Protein AF-A0A497KS54-F1 (afdb_monomer_lite)

Structure (mmCIF, N/CA/C/O backbone):
data_AF-A0A497KS54-F1
#
_entry.id   AF-A0A497KS54-F1
#
loop_
_atom_site.group_PDB
_atom_site.id
_atom_site.type_symbol
_atom_site.label_atom_id
_atom_site.label_alt_id
_atom_site.label_comp_id
_atom_site.label_asym_id
_atom_site.label_entity_id
_atom_site.label_seq_id
_atom_site.pdbx_PDB_ins_code
_atom_site.Cartn_x
_atom_site.Cartn_y
_atom_site.Cartn_z
_atom_site.occupancy
_atom_site.B_iso_or_equiv
_atom_site.auth_seq_id
_atom_site.auth_comp_id
_atom_site.auth_asym_id
_atom_site.auth_atom_id
_atom_site.pdbx_PDB_model_num
ATOM 1 N N . MET A 1 1 ? 19.128 -12.034 -32.578 1.00 63.28 1 MET A N 1
ATOM 2 C CA . MET A 1 1 ? 19.119 -10.611 -32.995 1.00 63.28 1 MET A CA 1
ATOM 3 C C . MET A 1 1 ? 19.901 -9.796 -31.981 1.00 63.28 1 MET A C 1
ATOM 5 O O . MET A 1 1 ? 20.110 -10.298 -30.887 1.00 63.28 1 MET A O 1
ATOM 9 N N . ALA A 1 2 ? 20.375 -8.599 -32.335 1.00 81.88 2 ALA A N 1
ATOM 10 C CA . ALA A 1 2 ? 21.018 -7.722 -31.357 1.00 81.88 2 ALA A CA 1
ATOM 11 C C . ALA A 1 2 ? 19.981 -7.221 -30.339 1.00 81.88 2 ALA A C 1
ATOM 13 O O . ALA A 1 2 ? 18.851 -6.912 -30.723 1.00 81.88 2 ALA A O 1
ATOM 14 N N . VAL A 1 3 ? 20.364 -7.152 -29.064 1.00 89.38 3 VAL A N 1
ATOM 15 C CA . VAL A 1 3 ? 19.565 -6.491 -28.026 1.00 89.38 3 VAL A CA 1
ATOM 16 C C . VAL A 1 3 ? 19.457 -5.014 -28.398 1.00 89.38 3 VAL A C 1
ATOM 18 O O . VAL A 1 3 ? 20.467 -4.374 -28.674 1.00 89.38 3 VAL A O 1
ATOM 21 N N . ILE A 1 4 ? 18.233 -4.487 -28.473 1.00 92.00 4 ILE A N 1
ATOM 22 C CA . ILE A 1 4 ? 17.990 -3.083 -28.851 1.00 92.00 4 ILE A CA 1
ATOM 23 C C . ILE A 1 4 ? 17.816 -2.175 -27.631 1.00 92.00 4 ILE A C 1
ATOM 25 O O . ILE A 1 4 ? 18.125 -0.984 -27.707 1.00 92.00 4 ILE A O 1
ATOM 29 N N . TYR A 1 5 ? 17.358 -2.747 -26.515 1.00 96.12 5 TYR A N 1
ATOM 30 C CA . TYR A 1 5 ? 17.154 -2.060 -25.250 1.00 96.12 5 TYR A CA 1
ATOM 31 C C . TYR A 1 5 ? 17.296 -3.028 -24.081 1.00 96.12 5 TYR A C 1
ATOM 33 O O . TYR A 1 5 ? 16.682 -4.094 -24.096 1.00 96.12 5 TYR A O 1
ATOM 41 N N . GLU A 1 6 ? 18.058 -2.641 -23.066 1.00 96.12 6 GLU A N 1
ATOM 42 C CA . GLU A 1 6 ? 18.226 -3.403 -21.831 1.00 96.12 6 GLU A CA 1
ATOM 43 C C . GLU A 1 6 ? 18.511 -2.433 -20.689 1.00 96.12 6 GLU A C 1
ATOM 45 O O . GLU A 1 6 ? 19.421 -1.604 -20.778 1.00 96.12 6 GLU A O 1
ATOM 50 N N . VAL A 1 7 ? 17.710 -2.516 -19.629 1.00 96.94 7 VAL A N 1
ATOM 51 C CA . VAL A 1 7 ? 17.829 -1.654 -18.455 1.00 96.94 7 VAL A CA 1
ATOM 52 C C . VAL A 1 7 ? 17.437 -2.424 -17.203 1.00 96.94 7 VAL A C 1
ATOM 54 O O . VAL A 1 7 ? 16.427 -3.128 -17.192 1.00 96.94 7 VAL A O 1
ATOM 57 N N . HIS A 1 8 ? 18.196 -2.243 -16.127 1.00 96.75 8 HIS A N 1
ATOM 58 C CA . HIS A 1 8 ? 17.797 -2.662 -14.789 1.00 96.75 8 HIS A CA 1
ATOM 59 C C . HIS A 1 8 ? 17.253 -1.450 -14.044 1.00 96.75 8 HIS A C 1
ATOM 61 O O . HIS A 1 8 ? 17.943 -0.442 -13.911 1.00 96.75 8 HIS A O 1
ATOM 67 N N . LEU A 1 9 ? 16.009 -1.542 -13.576 1.00 96.94 9 LEU A N 1
ATOM 68 C CA . LEU A 1 9 ? 15.376 -0.473 -12.809 1.00 96.94 9 LEU A CA 1
ATOM 69 C C . LEU A 1 9 ? 15.529 -0.759 -11.319 1.00 96.94 9 LEU A C 1
ATOM 71 O O . LEU A 1 9 ? 14.996 -1.748 -10.809 1.00 96.94 9 LEU A O 1
ATOM 75 N N . GLY A 1 10 ? 16.261 0.110 -10.632 1.00 94.75 10 GLY A N 1
ATOM 76 C CA . GLY A 1 10 ? 16.643 -0.092 -9.245 1.00 94.75 10 GLY A CA 1
ATOM 77 C C . GLY A 1 10 ? 15.488 0.145 -8.279 1.00 94.75 10 GLY A C 1
ATOM 78 O O . GLY A 1 10 ? 14.731 1.113 -8.396 1.00 94.75 10 GLY A O 1
ATOM 79 N N . LEU A 1 11 ? 15.366 -0.727 -7.277 1.00 95.25 11 LEU A N 1
ATOM 80 C CA . LEU A 1 11 ? 14.562 -0.429 -6.096 1.00 95.25 11 LEU A CA 1
ATOM 81 C C . LEU A 1 11 ? 15.273 0.650 -5.278 1.00 95.25 11 LEU A C 1
ATOM 83 O O . LEU A 1 11 ? 16.433 0.468 -4.919 1.00 95.25 11 LEU A O 1
ATOM 87 N N . LEU A 1 12 ? 14.566 1.733 -4.949 1.00 93.88 12 LEU A N 1
ATOM 88 C CA . LEU A 1 12 ? 15.142 2.795 -4.130 1.00 93.88 12 LEU A CA 1
ATOM 89 C C . LEU A 1 12 ? 15.411 2.270 -2.717 1.00 93.88 12 LEU A C 1
ATOM 91 O O . LEU A 1 12 ? 14.542 1.654 -2.092 1.00 93.88 12 LEU A O 1
ATOM 95 N N . ALA A 1 13 ? 16.595 2.551 -2.191 1.00 90.38 13 ALA A N 1
ATOM 96 C CA . ALA A 1 13 ? 16.913 2.357 -0.790 1.00 90.38 13 ALA A CA 1
ATOM 97 C C . ALA A 1 13 ? 16.225 3.425 0.070 1.00 90.38 13 ALA A C 1
ATOM 99 O O . ALA A 1 13 ? 15.917 4.530 -0.377 1.00 90.38 13 ALA A O 1
ATOM 100 N N . GLN A 1 14 ? 16.025 3.127 1.356 1.00 87.88 14 GLN A N 1
ATOM 101 C CA . GLN A 1 14 ? 15.412 4.089 2.275 1.00 87.88 14 GLN A CA 1
ATOM 102 C C . GLN A 1 14 ? 16.212 5.400 2.372 1.00 87.88 14 GLN A C 1
ATOM 104 O O . GLN A 1 14 ? 15.616 6.462 2.521 1.00 87.88 14 GLN A O 1
ATOM 109 N N . SER A 1 15 ? 17.541 5.330 2.263 1.00 87.50 15 SER A N 1
ATOM 110 C CA . SER A 1 15 ? 18.439 6.492 2.275 1.00 87.50 15 SER A CA 1
ATOM 111 C C . SER A 1 15 ? 18.316 7.388 1.043 1.00 87.50 15 SER A C 1
ATOM 113 O O . SER A 1 15 ? 18.810 8.509 1.063 1.00 87.50 15 SER A O 1
ATOM 115 N N . GLU A 1 16 ? 17.700 6.896 -0.030 1.00 86.56 16 GLU A N 1
ATOM 116 C CA . GLU A 1 16 ? 17.507 7.638 -1.280 1.00 86.56 16 GLU A CA 1
ATOM 117 C C . GLU A 1 16 ? 16.156 8.352 -1.321 1.00 86.56 16 GLU A C 1
ATOM 119 O O . GLU A 1 16 ? 15.904 9.169 -2.208 1.00 86.56 16 GLU A O 1
ATOM 124 N N . LEU A 1 17 ? 15.276 8.059 -0.361 1.00 85.25 17 LEU A N 1
ATOM 125 C CA . LEU A 1 17 ? 14.013 8.765 -0.233 1.00 85.25 17 LEU A CA 1
ATOM 126 C C . LEU A 1 17 ? 14.254 10.190 0.289 1.00 85.25 17 LEU A C 1
ATOM 128 O O . LEU A 1 17 ? 15.089 10.386 1.175 1.00 85.25 17 LEU A O 1
ATOM 132 N N . PRO A 1 18 ? 13.506 11.195 -0.204 1.00 82.06 18 PRO A N 1
ATOM 133 C CA . PRO A 1 18 ? 13.664 12.571 0.247 1.00 82.06 18 PRO A CA 1
ATOM 134 C C . PRO A 1 18 ? 13.485 12.717 1.762 1.00 82.06 18 PRO A C 1
ATOM 136 O O . PRO A 1 18 ? 12.519 12.214 2.337 1.00 82.06 18 PRO A O 1
ATOM 139 N N . ASN A 1 19 ? 14.358 13.498 2.403 1.00 76.19 19 ASN A N 1
ATOM 140 C CA . ASN A 1 19 ? 14.295 13.765 3.849 1.00 76.19 19 ASN A CA 1
ATOM 141 C C . ASN A 1 19 ? 13.011 14.497 4.279 1.00 76.19 19 ASN A C 1
ATOM 143 O O . ASN A 1 19 ? 12.604 14.411 5.434 1.00 76.19 19 ASN A O 1
ATOM 147 N N . THR A 1 20 ? 12.330 15.162 3.342 1.00 78.19 20 THR A N 1
ATOM 148 C CA . THR A 1 20 ? 11.003 15.770 3.543 1.00 78.19 20 THR A CA 1
ATOM 149 C C . THR A 1 20 ? 9.899 14.732 3.757 1.00 78.19 20 THR A C 1
ATOM 151 O O . THR A 1 20 ? 8.747 15.094 3.941 1.00 78.19 20 THR A O 1
ATOM 154 N N . PHE A 1 21 ? 10.197 13.431 3.702 1.00 72.50 21 PHE A N 1
ATOM 155 C CA . PHE A 1 21 ? 9.219 12.383 3.984 1.00 72.50 21 PHE A CA 1
ATOM 156 C C . PHE A 1 21 ? 8.536 12.576 5.347 1.00 72.50 21 PHE A C 1
ATOM 158 O O . PHE A 1 21 ? 7.349 12.289 5.508 1.00 72.50 21 PHE A O 1
ATOM 165 N N . ASP A 1 22 ? 9.278 13.073 6.333 1.00 82.31 22 ASP A N 1
ATOM 166 C CA . ASP A 1 22 ? 8.736 13.297 7.668 1.00 82.31 22 ASP A CA 1
ATOM 167 C C . ASP A 1 22 ? 7.605 14.343 7.662 1.00 82.31 22 ASP A C 1
ATOM 169 O O . ASP A 1 22 ? 6.680 14.227 8.465 1.00 82.31 22 ASP A O 1
ATOM 173 N N . GLU A 1 23 ? 7.582 15.254 6.679 1.00 87.06 23 GLU A N 1
ATOM 174 C CA . GLU A 1 23 ? 6.466 16.180 6.446 1.00 87.06 23 GLU A CA 1
ATOM 175 C C . GLU A 1 23 ? 5.181 15.418 6.106 1.00 87.06 23 GLU A C 1
ATOM 177 O O . GLU A 1 23 ? 4.135 15.718 6.662 1.00 87.06 23 GLU A O 1
ATOM 182 N N . VAL A 1 24 ? 5.244 14.358 5.291 1.00 86.81 24 VAL A N 1
ATOM 183 C CA . VAL A 1 24 ? 4.064 13.541 4.935 1.00 86.81 24 VAL A CA 1
ATOM 184 C C . VAL A 1 24 ? 3.486 12.836 6.162 1.00 86.81 24 VAL A C 1
ATOM 186 O O . VAL A 1 24 ? 2.267 12.705 6.313 1.00 86.81 24 VAL A O 1
ATOM 189 N N . ARG A 1 25 ? 4.356 12.359 7.057 1.00 89.00 25 ARG A N 1
ATOM 190 C CA . ARG A 1 25 ? 3.942 11.754 8.328 1.00 89.00 25 ARG A CA 1
ATOM 191 C C . ARG A 1 25 ? 3.267 12.785 9.230 1.00 89.00 25 ARG A C 1
ATOM 193 O O . ARG A 1 25 ? 2.236 12.482 9.834 1.00 89.00 25 ARG A O 1
ATOM 200 N N . ASP A 1 26 ? 3.861 13.964 9.346 1.00 92.94 26 ASP A N 1
ATOM 201 C CA . ASP A 1 26 ? 3.374 15.007 10.241 1.00 92.94 26 ASP A CA 1
ATOM 202 C C . ASP A 1 26 ? 2.094 15.664 9.682 1.00 92.94 26 ASP A C 1
ATOM 204 O O . ASP A 1 26 ? 1.151 15.899 10.438 1.00 92.94 26 ASP A O 1
ATOM 208 N N . ASP A 1 27 ? 1.967 15.798 8.360 1.00 92.31 27 ASP A N 1
ATOM 209 C CA . ASP A 1 27 ? 0.737 16.189 7.662 1.00 92.31 27 ASP A CA 1
ATOM 210 C C . ASP A 1 27 ? -0.382 15.171 7.864 1.00 92.31 27 ASP A C 1
ATOM 212 O O . ASP A 1 27 ? -1.539 15.545 8.082 1.00 92.31 27 ASP A O 1
ATOM 216 N N . TRP A 1 28 ? -0.066 13.874 7.816 1.00 94.50 28 TRP A N 1
ATOM 217 C CA . TRP A 1 28 ? -1.030 12.818 8.121 1.00 94.50 28 TRP A CA 1
ATOM 218 C C . TRP A 1 28 ? -1.543 12.938 9.562 1.00 94.50 28 TRP A C 1
ATOM 220 O O . TRP A 1 28 ? -2.758 12.902 9.791 1.00 94.50 28 TRP A O 1
ATOM 230 N N . GLU A 1 29 ? -0.638 13.142 10.524 1.00 96.06 29 GLU A N 1
ATOM 231 C CA . GLU A 1 29 ? -0.984 13.354 11.932 1.00 96.06 29 GLU A CA 1
ATOM 232 C C . GLU A 1 29 ? -1.875 14.595 12.093 1.00 96.06 29 GLU A C 1
ATOM 234 O O . GLU A 1 29 ? -2.974 14.501 12.652 1.00 96.06 29 GLU A O 1
ATOM 239 N N . ALA A 1 30 ? -1.436 15.738 11.562 1.00 96.75 30 ALA A N 1
ATOM 240 C CA . ALA A 1 30 ? -2.152 17.007 11.635 1.00 96.75 30 ALA A CA 1
ATOM 241 C C . ALA A 1 30 ? -3.534 16.912 10.978 1.00 96.75 30 ALA A C 1
ATOM 243 O O . ALA A 1 30 ? -4.534 17.366 11.538 1.00 96.75 30 ALA A O 1
ATOM 244 N N . THR A 1 31 ? -3.623 16.247 9.827 1.00 96.56 31 THR A N 1
ATOM 245 C CA . THR A 1 31 ? -4.877 16.045 9.099 1.00 96.56 31 THR A CA 1
ATOM 246 C C . THR A 1 31 ? -5.862 15.195 9.893 1.00 96.56 31 THR A C 1
ATOM 248 O O . THR A 1 31 ? -7.049 15.531 9.959 1.00 96.56 31 THR A O 1
ATOM 251 N N . LEU A 1 32 ? -5.416 14.091 10.502 1.00 96.12 32 LEU A N 1
ATOM 252 C CA . LEU A 1 32 ? -6.299 13.236 11.298 1.00 96.12 32 LEU A CA 1
ATOM 253 C C . LEU A 1 32 ? -6.770 13.935 12.573 1.00 96.12 32 LEU A C 1
ATOM 255 O O . LEU A 1 32 ? -7.970 13.904 12.863 1.00 96.12 32 LEU A O 1
ATOM 259 N N . LYS A 1 33 ? -5.869 14.622 13.284 1.00 96.88 33 LYS A N 1
ATOM 260 C CA . LYS A 1 33 ? -6.218 15.437 14.457 1.00 96.88 33 LYS A CA 1
ATOM 261 C C . LYS A 1 33 ? -7.185 16.564 14.087 1.00 96.88 33 LYS A C 1
ATOM 263 O O . LYS A 1 33 ? -8.240 16.691 14.703 1.00 96.88 33 LYS A O 1
ATOM 268 N N . GLY A 1 34 ? -6.929 17.283 12.994 1.00 96.38 34 GLY A N 1
ATOM 269 C CA . GLY A 1 34 ? -7.821 18.326 12.475 1.00 96.38 34 GLY A CA 1
ATOM 270 C C . GLY A 1 34 ? -9.211 17.813 12.071 1.00 96.38 34 GLY A C 1
ATOM 271 O O . GLY A 1 34 ? -10.189 18.560 12.086 1.00 96.38 34 GLY A O 1
ATOM 272 N N . LYS A 1 35 ? -9.349 16.515 11.763 1.00 96.62 35 LYS A N 1
ATOM 273 C CA . LYS A 1 35 ? -10.643 15.871 11.478 1.00 96.62 35 LYS A CA 1
ATOM 274 C C . LYS A 1 35 ? -11.331 15.276 12.713 1.00 96.62 35 LYS A C 1
ATOM 276 O O . LYS A 1 35 ? -12.451 14.777 12.560 1.00 96.62 35 LYS A O 1
ATOM 281 N N . ARG A 1 36 ? -10.756 15.379 13.922 1.00 96.62 36 ARG A N 1
ATOM 282 C CA . ARG A 1 36 ? -11.326 14.871 15.190 1.00 96.62 36 ARG A CA 1
ATOM 283 C C . ARG A 1 36 ? -12.800 15.232 15.343 1.00 96.62 36 ARG A C 1
ATOM 285 O O . ARG A 1 36 ? -13.634 14.340 15.500 1.00 96.62 36 ARG A O 1
ATOM 292 N N . GLN A 1 37 ? -13.135 16.519 15.205 1.00 96.44 37 GLN A N 1
ATOM 293 C CA . GLN A 1 37 ? -14.504 17.009 15.384 1.00 96.44 37 GLN A CA 1
ATOM 294 C C . GLN A 1 37 ? -15.485 16.396 14.374 1.00 96.44 37 GLN A C 1
ATOM 296 O O . GLN A 1 37 ? -16.612 16.036 14.722 1.00 96.44 37 GLN A O 1
ATOM 301 N N . LYS A 1 38 ? -15.057 16.223 13.118 1.00 96.56 38 LYS A N 1
ATOM 302 C CA . LYS A 1 38 ? -15.874 15.577 12.083 1.00 96.56 38 LYS A CA 1
ATOM 303 C C . LYS A 1 38 ? -16.125 14.106 12.419 1.00 96.56 38 LYS A C 1
ATOM 305 O O . LYS A 1 38 ? -17.251 13.635 12.263 1.00 96.56 38 LYS A O 1
ATOM 310 N N . ILE A 1 39 ? -15.100 13.393 12.888 1.00 96.25 39 ILE A N 1
ATOM 311 C CA . ILE A 1 39 ? -15.201 11.973 13.246 1.00 96.25 39 ILE A CA 1
ATOM 312 C C . ILE A 1 39 ? -16.180 11.789 14.409 1.00 96.25 39 ILE A C 1
ATOM 314 O O . ILE A 1 39 ? -17.135 11.025 14.269 1.00 96.25 39 ILE A O 1
ATOM 318 N N . ILE A 1 40 ? -16.022 12.537 15.507 1.00 96.75 40 ILE A N 1
ATOM 319 C CA . ILE A 1 40 ? -16.949 12.436 16.645 1.00 96.75 40 ILE A CA 1
ATOM 320 C C . ILE A 1 40 ? -18.369 12.868 16.269 1.00 96.75 40 ILE A C 1
ATOM 322 O O . ILE A 1 40 ? -19.325 12.218 16.677 1.00 96.75 40 ILE A O 1
ATOM 326 N N . THR A 1 41 ? -18.535 13.891 15.423 1.00 97.50 41 THR A N 1
ATOM 327 C CA . THR A 1 41 ? -19.862 14.307 14.931 1.00 97.50 41 THR A CA 1
ATOM 328 C C . THR A 1 41 ? -20.541 13.184 14.148 1.00 97.50 41 THR A C 1
ATOM 330 O O . THR A 1 41 ? -21.726 12.913 14.337 1.00 97.50 41 THR A O 1
ATOM 333 N N . ASN A 1 42 ? -19.796 12.488 13.289 1.00 97.12 42 ASN A N 1
ATOM 334 C CA . ASN A 1 42 ? -20.317 11.338 12.556 1.00 97.12 42 ASN A CA 1
ATOM 335 C C . ASN A 1 42 ? -20.655 10.170 13.495 1.00 97.12 42 ASN A C 1
ATOM 337 O O . ASN A 1 42 ? -21.721 9.576 13.351 1.00 97.12 42 ASN A O 1
ATOM 341 N N . LEU A 1 43 ? -19.802 9.873 14.481 1.00 95.44 43 LEU A N 1
ATOM 342 C CA . LEU A 1 43 ? -20.062 8.829 15.477 1.00 95.44 43 LEU A CA 1
ATOM 343 C C . LEU A 1 43 ? -21.305 9.138 16.320 1.00 95.44 43 LEU A C 1
ATOM 345 O O . LEU A 1 43 ? -22.151 8.264 16.496 1.00 95.44 43 LEU A O 1
ATOM 349 N N . LYS A 1 44 ? -21.459 10.387 16.777 1.00 96.69 44 LYS A N 1
ATOM 350 C CA . LYS A 1 44 ? -22.644 10.865 17.506 1.00 96.69 44 LYS A CA 1
ATOM 351 C C . LYS A 1 44 ? -23.910 10.807 16.660 1.00 96.69 44 LYS A C 1
ATOM 353 O O . LYS A 1 44 ? -24.969 10.510 17.186 1.00 96.69 44 LYS A O 1
ATOM 358 N N . ARG A 1 45 ? -23.819 11.014 15.344 1.00 96.88 45 ARG A N 1
ATOM 359 C CA . ARG A 1 45 ? -24.968 10.836 14.441 1.00 96.88 45 ARG A CA 1
ATOM 360 C C . ARG A 1 45 ? -25.426 9.379 14.369 1.00 96.88 45 ARG A C 1
ATOM 362 O O . ARG A 1 45 ? -26.614 9.109 14.234 1.00 96.88 45 ARG A O 1
ATOM 369 N N . VAL A 1 46 ? -24.488 8.433 14.431 1.00 95.75 46 VAL A N 1
ATOM 370 C CA . VAL A 1 46 ? -24.811 7.003 14.385 1.00 95.75 46 VAL A CA 1
ATOM 371 C C . VAL A 1 46 ? -25.313 6.518 15.741 1.00 95.75 46 VAL A C 1
ATOM 373 O O . VAL A 1 46 ? -26.348 5.860 15.780 1.00 95.75 46 VAL A O 1
ATOM 376 N N . VAL A 1 47 ? -24.625 6.843 16.833 1.00 96.69 47 VAL A N 1
ATOM 377 C CA . VAL A 1 47 ? -24.970 6.400 18.192 1.00 96.69 47 VAL A CA 1
ATOM 378 C C . VAL A 1 47 ? -25.176 7.627 19.088 1.00 96.69 47 VAL A C 1
ATOM 380 O O . VAL A 1 47 ? -24.299 7.941 19.891 1.00 96.69 47 VAL A O 1
ATOM 383 N N . PRO A 1 48 ? -26.272 8.388 18.931 1.00 96.44 48 PRO A N 1
ATOM 384 C CA . PRO A 1 48 ? -26.482 9.615 19.704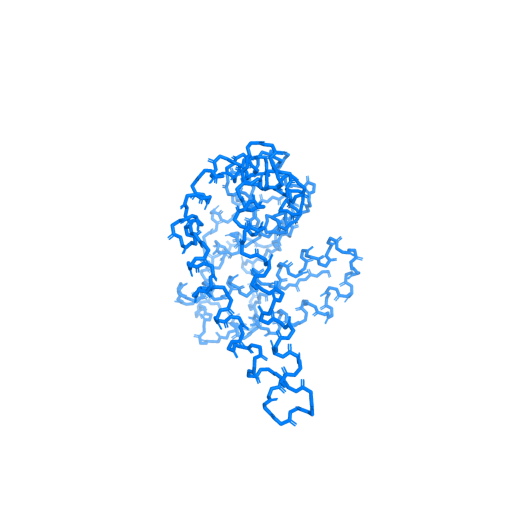 1.00 96.44 48 PRO A CA 1
ATOM 385 C C . PRO A 1 48 ? -26.656 9.362 21.203 1.00 96.44 48 PRO A C 1
ATOM 387 O O . PRO A 1 48 ? -26.169 10.149 22.011 1.00 96.44 48 PRO A O 1
ATOM 390 N N . ASP A 1 49 ? -27.298 8.253 21.565 1.00 96.56 49 ASP A N 1
ATOM 391 C CA . ASP A 1 49 ? -27.755 7.956 22.919 1.00 96.56 49 ASP A CA 1
ATOM 392 C C . ASP A 1 49 ? -27.692 6.446 23.235 1.00 96.56 49 ASP A C 1
ATOM 394 O O . ASP A 1 49 ? -27.228 5.623 22.436 1.00 96.56 49 ASP A O 1
ATOM 398 N N . GLU A 1 50 ? -28.144 6.080 24.436 1.00 96.88 50 GLU A N 1
ATOM 399 C CA . GLU A 1 50 ? -28.143 4.698 24.928 1.00 96.88 50 GLU A CA 1
ATOM 400 C C . GLU A 1 50 ? -29.136 3.787 24.191 1.00 96.88 50 GLU A C 1
ATOM 402 O O . GLU A 1 50 ? -28.909 2.576 24.078 1.00 96.88 50 GLU A O 1
ATOM 407 N N . SER A 1 51 ? -30.218 4.356 23.651 1.00 96.81 51 SER A N 1
ATOM 408 C CA . SER A 1 51 ? -31.187 3.618 22.838 1.00 96.81 51 SER A CA 1
ATOM 409 C C . SER A 1 51 ? -30.549 3.207 21.512 1.00 96.81 51 SER A C 1
ATOM 411 O O . SER A 1 51 ? -30.546 2.032 21.141 1.00 96.81 51 SER A O 1
ATOM 413 N N . ALA A 1 52 ? -29.867 4.144 20.850 1.00 97.12 52 ALA A N 1
ATOM 414 C CA . ALA A 1 52 ? -29.110 3.871 19.640 1.00 97.12 52 ALA A CA 1
ATOM 415 C C . ALA A 1 52 ? -27.932 2.919 19.887 1.00 97.12 52 ALA A C 1
ATOM 417 O O . ALA A 1 52 ? -27.642 2.090 19.024 1.00 97.12 52 ALA A O 1
ATOM 418 N N . TYR A 1 53 ? -27.268 2.994 21.048 1.00 97.19 53 TYR A N 1
ATOM 419 C CA . TYR A 1 53 ? -26.257 2.002 21.433 1.00 97.19 53 TYR A CA 1
ATOM 420 C C . TYR A 1 53 ? -26.874 0.605 21.497 1.00 97.19 53 TYR A C 1
ATOM 422 O O . TYR A 1 53 ? -26.304 -0.347 20.964 1.00 97.19 53 TYR A O 1
ATOM 430 N N . THR A 1 54 ? -28.048 0.485 22.118 1.00 96.69 54 THR A N 1
ATOM 431 C CA . THR A 1 54 ? -28.755 -0.792 22.248 1.00 96.69 54 THR A CA 1
ATOM 432 C C . THR A 1 54 ? -29.050 -1.368 20.863 1.00 96.69 54 THR A C 1
ATOM 434 O O . THR A 1 54 ? -28.504 -2.407 20.502 1.00 96.69 54 THR A O 1
ATOM 437 N N . ALA A 1 55 ? -29.753 -0.609 20.023 1.00 96.62 55 ALA A N 1
ATOM 438 C CA . ALA A 1 55 ? -30.179 -1.079 18.708 1.00 96.62 55 ALA A CA 1
ATOM 439 C C . ALA A 1 55 ? -29.024 -1.335 17.718 1.00 96.62 55 ALA A C 1
ATOM 441 O O . ALA A 1 55 ? -29.110 -2.218 16.864 1.00 96.62 55 ALA A O 1
ATOM 442 N N . LYS A 1 56 ? -27.944 -0.538 17.762 1.00 95.81 56 LYS A N 1
ATOM 443 C CA . LYS A 1 56 ? -26.873 -0.594 16.743 1.00 95.81 56 LYS A CA 1
ATOM 444 C C . LYS A 1 56 ? -25.625 -1.342 17.180 1.00 95.81 56 LYS A C 1
ATOM 446 O O . LYS A 1 56 ? -24.880 -1.788 16.312 1.00 95.81 56 LYS A O 1
ATOM 451 N N . ILE A 1 57 ? -25.369 -1.441 18.481 1.00 95.38 57 ILE A N 1
ATOM 452 C CA . ILE A 1 57 ? -24.183 -2.111 19.020 1.00 95.38 57 ILE A CA 1
ATOM 453 C C . ILE A 1 57 ? -24.601 -3.367 19.771 1.00 95.38 57 ILE A C 1
ATOM 455 O O . ILE A 1 57 ? -24.149 -4.447 19.403 1.00 95.38 57 ILE A O 1
ATOM 459 N N . LYS A 1 58 ? -25.456 -3.253 20.795 1.00 95.94 58 LYS A N 1
ATOM 460 C CA . LYS A 1 58 ? -25.822 -4.399 21.641 1.00 95.94 58 LYS A CA 1
ATOM 461 C C . LYS A 1 58 ? -26.565 -5.472 20.855 1.00 95.94 58 LYS A C 1
ATOM 463 O O . LYS A 1 58 ? -26.065 -6.588 20.781 1.00 95.94 58 LYS A O 1
ATOM 468 N N . ASP A 1 59 ? -27.697 -5.132 20.253 1.00 95.75 59 ASP A N 1
ATOM 469 C CA . ASP A 1 59 ? -28.603 -6.118 19.658 1.00 95.75 59 ASP A CA 1
ATOM 470 C C . ASP A 1 59 ? -27.932 -6.820 18.475 1.00 95.75 59 ASP A C 1
ATOM 472 O O . ASP A 1 59 ? -27.821 -8.042 18.464 1.00 95.75 59 ASP A O 1
ATOM 476 N N . ARG A 1 60 ? -27.322 -6.043 17.570 1.00 95.75 60 ARG A N 1
ATOM 477 C CA . ARG A 1 60 ? -26.543 -6.581 16.440 1.00 95.75 60 ARG A CA 1
ATOM 478 C C . ARG A 1 60 ? -25.371 -7.452 16.883 1.00 95.75 60 ARG A C 1
ATOM 480 O O . ARG A 1 60 ? -25.059 -8.455 16.251 1.00 95.75 60 ARG A O 1
ATOM 487 N N . SER A 1 61 ? -24.674 -7.056 17.951 1.00 95.19 61 SER A N 1
ATOM 488 C CA . SER A 1 61 ? -23.551 -7.843 18.457 1.00 95.19 61 SER A CA 1
ATOM 489 C C . SER A 1 61 ? -24.013 -9.120 19.153 1.00 95.19 61 SER A C 1
ATOM 491 O O . SER A 1 61 ? -23.303 -10.119 19.085 1.00 95.19 61 SER A O 1
ATOM 493 N N . ASN A 1 62 ? -25.156 -9.091 19.835 1.00 95.56 62 ASN A N 1
ATOM 494 C CA . ASN A 1 62 ? -25.730 -10.262 20.484 1.00 95.56 62 ASN A CA 1
ATOM 495 C C . ASN A 1 62 ? -26.268 -11.258 19.461 1.00 95.56 62 ASN A C 1
ATOM 497 O O . ASN A 1 62 ? -26.023 -12.442 19.637 1.00 95.56 62 ASN A O 1
ATOM 501 N N . GLU A 1 63 ? -26.900 -10.790 18.385 1.00 95.81 63 GLU A N 1
ATOM 502 C CA . GLU A 1 63 ? -27.339 -11.627 17.263 1.00 95.81 63 GLU A CA 1
ATOM 503 C C . GLU A 1 63 ? -26.158 -12.403 16.662 1.00 95.81 63 GLU A C 1
ATOM 505 O O . GLU A 1 63 ? -26.127 -13.631 16.729 1.00 95.81 63 GLU A O 1
ATOM 510 N N . GLY A 1 64 ? -25.106 -11.704 16.220 1.00 96.00 64 GLY A N 1
ATOM 511 C CA . GLY A 1 64 ? -23.928 -12.375 15.658 1.00 96.00 64 GLY A CA 1
ATOM 512 C C . GLY A 1 64 ? -23.179 -13.263 16.664 1.00 96.00 64 GLY A C 1
ATOM 513 O O . GLY A 1 64 ? -22.576 -14.267 16.290 1.00 96.00 64 GLY A O 1
ATOM 514 N N . TYR A 1 65 ? -23.206 -12.931 17.960 1.00 95.75 65 TYR A N 1
ATOM 515 C CA . TYR A 1 65 ? -22.582 -13.776 18.983 1.00 95.75 65 TYR A CA 1
ATOM 516 C C . TYR A 1 65 ? -23.416 -15.023 19.308 1.00 95.75 65 TYR A C 1
ATOM 518 O O . TYR A 1 65 ? -22.845 -16.081 19.567 1.00 95.75 65 TYR A O 1
ATOM 526 N N . ALA A 1 66 ? -24.746 -14.918 19.267 1.00 95.69 66 ALA A N 1
ATOM 527 C CA . ALA A 1 66 ? -25.656 -16.046 19.428 1.00 95.69 66 ALA A CA 1
ATOM 528 C C . ALA A 1 66 ? -25.473 -17.065 18.298 1.00 95.69 66 ALA A C 1
ATOM 530 O O . ALA A 1 66 ? -25.374 -18.260 18.571 1.00 95.69 66 ALA A O 1
ATOM 531 N N . GLU A 1 67 ? -25.345 -16.591 17.055 1.00 96.44 67 GLU A N 1
ATOM 532 C CA . GLU A 1 67 ? -25.022 -17.432 15.896 1.00 96.44 67 GLU A CA 1
ATOM 533 C C . GLU A 1 67 ? -23.679 -18.150 16.067 1.00 96.44 67 GLU A C 1
ATOM 535 O O . GLU A 1 67 ? -23.575 -19.344 15.795 1.00 96.44 67 GLU A O 1
ATOM 540 N N . PHE A 1 68 ? -22.660 -17.440 16.563 1.00 95.12 68 PHE A N 1
ATOM 541 C CA . PHE A 1 68 ? -21.332 -18.009 16.792 1.00 95.12 68 PHE A CA 1
ATOM 542 C C . PHE A 1 68 ? -21.320 -19.113 17.861 1.00 95.12 68 PHE A C 1
ATOM 544 O O . PHE A 1 68 ? -20.665 -20.136 17.673 1.00 95.12 68 PHE A O 1
ATOM 551 N N . ILE A 1 69 ? -22.009 -18.913 18.989 1.00 94.88 69 ILE A N 1
ATOM 552 C CA . ILE A 1 69 ? -22.072 -19.918 20.063 1.00 94.88 69 ILE A CA 1
ATOM 553 C C . ILE A 1 69 ? -22.976 -21.094 19.667 1.00 94.88 69 ILE A C 1
ATOM 555 O O . ILE A 1 69 ? -22.645 -22.244 19.958 1.00 94.88 69 ILE A O 1
ATOM 559 N N . GLY A 1 70 ? -24.105 -20.802 19.016 1.00 94.44 70 GLY A N 1
ATOM 560 C CA . GLY A 1 70 ? -25.142 -21.768 18.671 1.00 94.44 70 GLY A CA 1
ATOM 561 C C . GLY A 1 70 ? -25.997 -22.190 19.872 1.00 94.44 70 GLY A C 1
ATOM 562 O O . GLY A 1 70 ? -25.504 -22.438 20.974 1.00 94.44 70 GLY A O 1
ATOM 563 N N . THR A 1 71 ? -27.304 -22.339 19.655 1.00 93.00 71 THR A N 1
ATOM 564 C CA . THR A 1 71 ? -28.275 -22.701 20.709 1.00 93.00 71 THR A CA 1
ATOM 565 C C . THR A 1 71 ? -28.067 -24.101 21.292 1.00 93.00 71 THR A C 1
ATOM 567 O O . THR A 1 71 ? -28.540 -24.385 22.387 1.00 93.00 71 THR A O 1
ATOM 570 N N . GLY A 1 72 ? -27.330 -24.975 20.599 1.00 94.88 72 GLY A N 1
ATOM 571 C CA . GLY A 1 72 ? -26.966 -26.306 21.092 1.00 94.88 72 GLY A CA 1
ATOM 572 C C . GLY A 1 72 ? -25.866 -26.311 22.162 1.00 94.88 72 GLY A C 1
ATOM 573 O O . GLY A 1 72 ? -25.569 -27.368 22.718 1.00 94.88 72 GLY A O 1
ATOM 574 N N . HIS A 1 73 ? -25.235 -25.169 22.456 1.00 95.06 73 HIS A N 1
ATOM 575 C CA . HIS A 1 73 ? -24.196 -25.100 23.479 1.00 95.06 73 HIS A CA 1
ATOM 576 C C . HIS A 1 73 ? -24.804 -25.303 24.887 1.00 95.06 73 HIS A C 1
ATOM 578 O O . HIS A 1 73 ? -25.710 -24.557 25.259 1.00 95.06 73 HIS A O 1
ATOM 584 N N . PRO A 1 74 ? -24.274 -26.209 25.740 1.00 96.50 74 PRO A N 1
ATOM 585 C CA . PRO A 1 74 ? -24.869 -26.537 27.049 1.00 96.50 74 PRO A CA 1
ATOM 586 C C . PRO A 1 74 ? -25.049 -25.357 28.015 1.00 96.50 74 PRO A C 1
ATOM 588 O O . PRO A 1 74 ? -25.797 -25.444 28.981 1.00 96.50 74 PRO A O 1
ATOM 591 N N . ARG A 1 75 ? -24.321 -24.260 27.778 1.00 96.19 75 ARG A N 1
ATOM 592 C CA . ARG A 1 75 ? -24.363 -23.019 28.571 1.00 96.19 75 ARG A CA 1
ATOM 593 C C . ARG A 1 75 ? -24.826 -2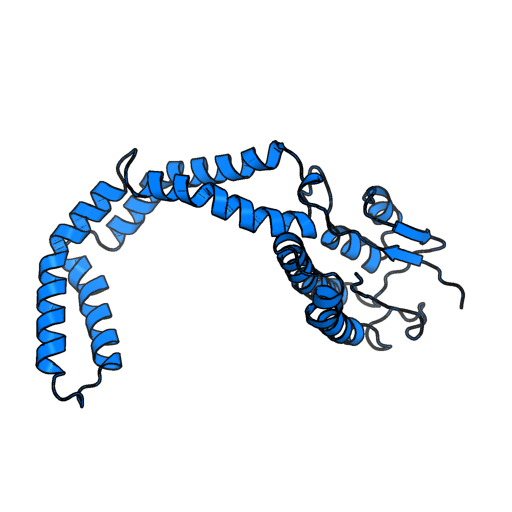1.802 27.767 1.00 96.19 75 ARG A C 1
ATOM 595 O O . ARG A 1 75 ? -24.481 -20.682 28.130 1.00 96.19 75 ARG A O 1
ATOM 602 N N . TYR A 1 76 ? -25.511 -22.012 26.642 1.00 96.38 76 TYR A N 1
ATOM 603 C CA . TYR A 1 76 ? -25.943 -20.936 25.747 1.00 96.38 76 TYR A CA 1
ATOM 604 C C . TYR A 1 76 ? -26.673 -19.822 26.514 1.00 96.38 76 TYR A C 1
ATOM 606 O O . TYR A 1 76 ? -26.215 -18.679 26.501 1.00 96.38 76 TYR A O 1
ATOM 614 N N . ASP A 1 77 ? -27.712 -20.176 27.275 1.00 95.56 77 ASP A N 1
ATOM 615 C CA . ASP A 1 77 ? -28.523 -19.204 28.018 1.00 95.56 77 ASP A CA 1
ATOM 616 C C . ASP A 1 77 ? -27.700 -18.424 29.051 1.00 95.56 77 ASP A C 1
ATOM 618 O O . ASP A 1 77 ? -27.800 -17.202 29.145 1.00 95.56 77 ASP A O 1
ATOM 622 N N . GLU A 1 78 ? -26.818 -19.103 29.791 1.00 96.38 78 GLU A N 1
ATOM 623 C CA . GLU A 1 78 ? -25.951 -18.468 30.791 1.00 96.38 78 GLU A CA 1
ATOM 624 C C . GLU A 1 78 ? -24.977 -17.467 30.142 1.00 96.38 78 GLU A C 1
ATOM 626 O O . GLU A 1 78 ? -24.773 -16.354 30.641 1.00 96.38 78 GLU A O 1
ATOM 631 N N . ILE A 1 79 ? -24.366 -17.856 29.018 1.00 96.12 79 ILE A N 1
ATOM 632 C CA . ILE A 1 79 ? -23.402 -17.033 28.282 1.00 96.12 79 ILE A CA 1
ATOM 633 C C . ILE A 1 79 ? -24.098 -15.803 27.696 1.00 96.12 79 ILE A C 1
ATOM 635 O O . ILE A 1 79 ? -23.596 -14.685 27.864 1.00 96.12 79 ILE A O 1
ATOM 639 N N . MET A 1 80 ? -25.243 -16.001 27.038 1.00 96.88 80 MET A N 1
ATOM 640 C CA . MET A 1 80 ? -25.995 -14.923 26.403 1.00 96.88 80 MET A CA 1
ATOM 641 C C . MET A 1 80 ?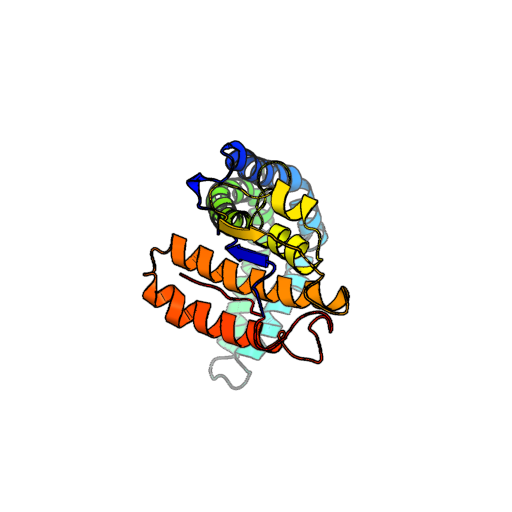 -26.551 -13.947 27.437 1.00 96.88 80 MET A C 1
ATOM 643 O O . MET A 1 80 ? -26.304 -12.747 27.313 1.00 96.88 80 MET A O 1
ATOM 647 N N . LEU A 1 81 ? -27.150 -14.440 28.527 1.00 96.25 81 LEU A N 1
ATOM 648 C CA . LEU A 1 81 ? -27.640 -13.597 29.621 1.00 96.25 81 LEU A CA 1
ATOM 649 C C . LEU A 1 81 ? -26.515 -12.743 30.222 1.00 96.25 81 LEU A C 1
ATOM 651 O O . LEU A 1 81 ? -26.645 -11.527 30.388 1.00 96.25 81 LEU A O 1
ATOM 655 N N . LYS A 1 82 ? -25.359 -13.354 30.508 1.00 96.00 82 LYS A N 1
ATOM 656 C CA . LYS A 1 82 ? -24.198 -12.629 31.042 1.00 96.00 82 LYS A CA 1
ATOM 657 C C . LYS A 1 82 ? -23.697 -11.561 30.071 1.00 96.00 82 LYS A C 1
ATOM 659 O O . LYS A 1 82 ? -23.297 -10.478 30.509 1.00 96.00 82 LYS A O 1
ATOM 664 N N . ARG A 1 83 ? -23.673 -11.856 28.769 1.00 95.44 83 ARG A N 1
ATOM 665 C CA . ARG A 1 83 ? -23.272 -10.899 27.732 1.00 95.44 83 ARG A CA 1
ATOM 666 C C . ARG A 1 83 ? -24.250 -9.732 27.661 1.00 95.44 83 ARG A C 1
ATOM 668 O O . ARG A 1 83 ? -23.806 -8.587 27.694 1.00 95.44 83 ARG A O 1
ATOM 675 N N . GLU A 1 84 ? -25.547 -10.011 27.618 1.00 94.94 84 GLU A N 1
ATOM 676 C CA . GLU A 1 84 ? -26.602 -9.001 27.568 1.00 94.94 84 GLU A CA 1
ATOM 677 C C . GLU A 1 84 ? -26.513 -8.025 28.736 1.00 94.94 84 GLU A C 1
ATOM 679 O O . GLU A 1 84 ? -26.478 -6.818 28.498 1.00 94.94 84 GLU A O 1
ATOM 684 N N . ILE A 1 85 ? -26.382 -8.536 29.966 1.00 96.06 85 ILE A N 1
ATOM 685 C CA . ILE A 1 85 ? -26.227 -7.720 31.180 1.00 96.06 85 ILE A CA 1
ATOM 686 C C . ILE A 1 85 ? -24.971 -6.844 31.091 1.00 96.06 85 ILE A C 1
ATOM 688 O O . ILE A 1 85 ? -25.012 -5.649 31.385 1.00 96.06 85 ILE A O 1
ATOM 692 N N . LYS A 1 86 ? -23.836 -7.413 30.661 1.00 95.44 86 LYS A N 1
ATOM 693 C CA . LYS A 1 86 ? -22.572 -6.666 30.549 1.00 95.44 86 LYS A CA 1
ATOM 694 C C . LYS A 1 86 ? -22.630 -5.557 29.504 1.00 95.44 86 LYS A C 1
ATOM 696 O O . LYS A 1 86 ? -22.108 -4.472 29.754 1.00 95.44 86 LYS A O 1
ATOM 701 N N . MET A 1 87 ? -23.237 -5.835 28.354 1.00 95.19 87 MET A N 1
ATOM 702 C CA . MET A 1 87 ? -23.444 -4.848 27.296 1.00 95.19 87 MET A CA 1
ATOM 703 C C . MET A 1 87 ? -24.412 -3.755 27.754 1.00 95.19 87 MET A C 1
ATOM 705 O O . MET A 1 87 ? -24.216 -2.589 27.425 1.00 95.19 87 MET A O 1
ATOM 709 N N . ASP A 1 88 ? -25.414 -4.104 28.566 1.00 94.06 88 ASP A N 1
ATOM 710 C CA . ASP A 1 88 ? -26.332 -3.124 29.142 1.00 94.06 88 ASP A CA 1
ATOM 711 C C . ASP A 1 88 ? -25.612 -2.152 30.085 1.00 94.06 88 ASP A C 1
ATOM 713 O O . ASP A 1 88 ? -25.702 -0.935 29.936 1.00 94.06 88 ASP A O 1
ATOM 717 N N . LEU A 1 89 ? -24.762 -2.692 30.962 1.00 95.06 89 LEU A N 1
ATOM 718 C CA . LEU A 1 89 ? -23.909 -1.919 31.869 1.00 95.06 89 LEU A CA 1
ATOM 719 C C . LEU A 1 89 ? -22.849 -1.068 31.134 1.00 95.06 89 LEU A C 1
ATOM 721 O O . LEU A 1 89 ? -22.141 -0.265 31.750 1.00 95.06 89 LEU A O 1
ATOM 725 N N . ALA A 1 90 ? -22.647 -1.279 29.834 1.00 94.56 90 ALA A N 1
ATOM 726 C CA . ALA A 1 90 ? -21.654 -0.561 29.043 1.00 94.56 90 ALA A CA 1
ATOM 727 C C . ALA A 1 90 ? -22.221 0.668 28.313 1.00 94.56 90 ALA A C 1
ATOM 729 O O . ALA A 1 90 ? -21.416 1.469 27.845 1.00 94.56 90 ALA A O 1
ATOM 730 N N . LYS A 1 91 ? -23.549 0.861 28.248 1.00 94.75 91 LYS A N 1
ATOM 731 C CA . LYS A 1 91 ? -24.200 1.939 27.470 1.00 94.75 91 LYS A CA 1
ATOM 732 C C . LYS A 1 91 ? -23.665 3.330 27.811 1.00 94.75 91 LYS A C 1
ATOM 734 O O . LYS A 1 91 ? -23.032 3.975 26.974 1.00 94.75 91 LYS A O 1
ATOM 739 N N . SER A 1 92 ? -23.853 3.744 29.064 1.00 94.62 92 SER A N 1
ATOM 740 C CA . SER A 1 92 ? -23.399 5.046 29.560 1.00 94.62 92 SER A CA 1
ATOM 741 C C . SER A 1 92 ? -21.882 5.195 29.414 1.00 94.62 92 SER A C 1
ATOM 743 O O . SER A 1 92 ? -21.387 6.175 28.856 1.00 94.62 92 SER A O 1
ATOM 745 N N . ARG A 1 93 ? -21.131 4.149 29.794 1.00 95.38 93 ARG A N 1
ATOM 746 C CA . ARG A 1 93 ? -19.663 4.126 29.698 1.00 95.38 93 ARG A CA 1
ATOM 747 C C . ARG A 1 93 ? -19.165 4.298 28.269 1.00 95.38 93 ARG A C 1
ATOM 749 O O . ARG A 1 93 ? -18.186 5.003 28.064 1.00 95.38 93 ARG A O 1
ATOM 756 N N . TYR A 1 94 ? -19.815 3.685 27.284 1.00 95.19 94 TYR A N 1
ATOM 757 C CA . TYR A 1 94 ? -19.455 3.851 25.880 1.00 95.19 94 TYR A CA 1
ATOM 758 C C . TYR A 1 94 ? -19.603 5.308 25.442 1.00 95.19 94 TYR A C 1
ATOM 760 O O . TYR A 1 94 ? -18.675 5.854 24.852 1.00 95.19 94 TYR A O 1
ATOM 768 N N . ILE A 1 95 ? -20.739 5.940 25.747 1.00 95.12 95 ILE A N 1
ATOM 769 C CA . ILE A 1 95 ? -21.014 7.328 25.353 1.00 95.12 95 ILE A CA 1
ATOM 770 C C . ILE A 1 95 ? -20.003 8.271 26.008 1.00 95.12 95 ILE A C 1
ATOM 772 O O . ILE A 1 95 ? -19.371 9.061 25.308 1.00 95.12 95 ILE A O 1
ATOM 776 N N . THR A 1 96 ? -19.794 8.135 27.321 1.00 95.69 96 THR A N 1
ATOM 777 C CA . THR A 1 96 ? -18.820 8.935 28.073 1.00 95.69 96 THR A CA 1
ATOM 778 C C . THR A 1 96 ? -17.401 8.732 27.553 1.00 95.69 96 THR A C 1
ATOM 780 O O . THR A 1 96 ? -16.721 9.703 27.238 1.00 95.69 96 THR A O 1
ATOM 783 N N . ASN A 1 97 ? -16.948 7.485 27.400 1.00 95.75 97 ASN A N 1
ATOM 784 C CA . ASN A 1 97 ? -15.580 7.202 26.963 1.00 95.75 97 ASN A CA 1
ATOM 785 C C . ASN A 1 97 ? -1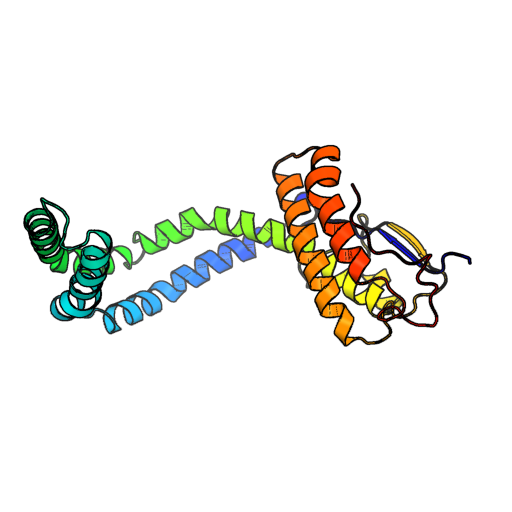5.342 7.613 25.511 1.00 95.75 97 ASN A C 1
ATOM 787 O O . ASN A 1 97 ? -14.255 8.078 25.189 1.00 95.75 97 ASN A O 1
ATOM 791 N N . ARG A 1 98 ? -16.343 7.482 24.634 1.00 95.44 98 ARG A N 1
ATOM 792 C CA . ARG A 1 98 ? -16.266 7.993 23.263 1.00 95.44 98 ARG A CA 1
ATOM 793 C C . ARG A 1 98 ? -16.075 9.505 23.272 1.00 95.44 98 ARG A C 1
ATOM 795 O O . ARG A 1 98 ? -15.204 10.005 22.573 1.00 95.44 98 ARG A O 1
ATOM 802 N N . ASP A 1 99 ? -16.884 10.228 24.033 1.00 95.44 99 ASP A N 1
ATOM 803 C CA . ASP A 1 99 ? -16.801 11.686 24.069 1.00 95.44 99 ASP A CA 1
ATOM 804 C C . ASP A 1 99 ? -15.463 12.147 24.663 1.00 95.44 99 ASP A C 1
ATOM 806 O O . ASP A 1 99 ? -14.808 13.004 24.073 1.00 95.44 99 ASP A O 1
ATOM 810 N N . ASN A 1 100 ? -15.008 11.494 25.737 1.00 95.50 100 ASN A N 1
ATOM 811 C CA . ASN A 1 100 ? -13.709 11.742 26.366 1.00 95.50 100 ASN A CA 1
ATOM 812 C C . ASN A 1 100 ? -12.529 11.416 25.437 1.00 95.50 100 ASN A C 1
ATOM 814 O O . ASN A 1 100 ? -11.574 12.179 25.357 1.00 95.50 100 ASN A O 1
ATOM 818 N N . ALA A 1 101 ? -12.582 10.309 24.692 1.00 96.31 101 ALA A N 1
ATOM 819 C CA . ALA A 1 101 ? -11.504 9.929 23.778 1.00 96.31 101 ALA A CA 1
ATOM 820 C C . ALA A 1 101 ? -11.295 10.963 22.661 1.00 96.31 101 ALA A C 1
ATOM 822 O O . ALA A 1 101 ? -10.181 11.121 22.163 1.00 96.31 101 ALA A O 1
ATOM 823 N N . PHE A 1 102 ? -12.364 11.664 22.275 1.00 97.00 102 PHE A N 1
ATOM 824 C CA . PHE A 1 102 ? -12.362 12.677 21.227 1.00 97.00 102 PHE A CA 1
ATOM 825 C C . PHE A 1 102 ? -12.307 14.109 21.770 1.00 97.00 102 PHE A C 1
ATOM 827 O O . PHE A 1 102 ? -12.569 15.031 20.997 1.00 97.00 102 PHE A O 1
ATOM 834 N N . THR A 1 103 ? -11.960 14.347 23.038 1.00 95.50 103 THR A N 1
ATOM 835 C CA . THR A 1 103 ? -11.568 15.696 23.479 1.00 95.50 103 THR A CA 1
ATOM 836 C C . THR A 1 103 ? -10.220 16.082 22.871 1.00 95.50 103 THR A C 1
ATOM 838 O O . THR A 1 103 ? -9.464 15.230 22.401 1.00 95.50 103 THR A O 1
ATOM 841 N N . GLU A 1 104 ? -9.911 17.376 22.855 1.00 93.06 104 GLU A N 1
ATOM 842 C CA . GLU A 1 104 ? -8.567 17.844 22.500 1.00 93.06 104 GLU A CA 1
ATOM 843 C C . GLU A 1 104 ? -7.533 17.239 23.463 1.00 93.06 104 GLU A C 1
ATOM 845 O O . GLU A 1 104 ? -7.790 17.135 24.665 1.00 93.06 104 GLU A O 1
ATOM 850 N N . GLY A 1 105 ? -6.416 16.736 22.930 1.00 92.69 105 GLY A N 1
ATOM 851 C CA . GLY A 1 105 ? -5.422 15.974 23.693 1.00 92.69 105 GLY A CA 1
ATOM 852 C C . GLY A 1 105 ? -5.905 14.611 24.216 1.00 92.69 105 GLY A C 1
ATOM 853 O O . GLY A 1 105 ? -5.192 13.966 24.991 1.00 92.69 105 GLY A O 1
ATOM 854 N N . GLY A 1 106 ? -7.103 14.165 23.826 1.00 94.75 106 GLY A N 1
ATOM 855 C CA . GLY A 1 106 ? -7.693 12.893 24.239 1.00 94.75 106 GLY A CA 1
ATOM 856 C C . GLY A 1 106 ? -7.008 11.669 23.626 1.00 94.75 106 GLY A C 1
ATOM 857 O O . GLY A 1 106 ? -6.044 11.762 22.859 1.00 94.75 106 GLY A O 1
ATOM 858 N N . ASP A 1 107 ? -7.532 10.487 23.950 1.00 96.50 107 ASP A N 1
ATOM 859 C CA . ASP A 1 107 ? -6.955 9.207 23.520 1.00 96.50 107 ASP A CA 1
ATOM 860 C C . ASP A 1 107 ? -6.903 9.043 21.995 1.00 96.50 107 ASP A C 1
ATOM 862 O O . ASP A 1 107 ? -5.991 8.394 21.484 1.00 96.50 107 ASP A O 1
ATOM 866 N N . PHE A 1 108 ? -7.824 9.668 21.250 1.00 97.19 108 PHE A N 1
ATOM 867 C CA . PHE A 1 108 ? -7.770 9.688 19.789 1.00 97.19 108 PHE A CA 1
ATOM 868 C C . PHE A 1 108 ? -6.493 10.368 19.285 1.00 97.19 108 PHE A C 1
ATOM 870 O O . PHE A 1 108 ? -5.754 9.785 18.495 1.00 97.19 108 PHE A O 1
ATOM 877 N N . GLU A 1 109 ? -6.208 11.585 19.752 1.00 97.00 109 GLU A N 1
ATOM 878 C CA . GLU A 1 109 ? -5.050 12.351 19.282 1.00 97.00 109 GLU A CA 1
ATOM 879 C C . GLU A 1 109 ? -3.735 11.694 19.712 1.00 97.00 109 GLU A C 1
ATOM 881 O O . GLU A 1 109 ? -2.808 11.617 18.906 1.00 97.00 109 GLU A O 1
ATOM 886 N N . LYS A 1 110 ? -3.682 11.139 20.932 1.00 96.88 110 LYS A N 1
ATOM 887 C CA . LYS A 1 110 ? -2.546 10.331 21.408 1.00 96.88 110 LYS A CA 1
ATOM 888 C C . LYS A 1 110 ? -2.343 9.083 20.553 1.00 96.88 110 LYS A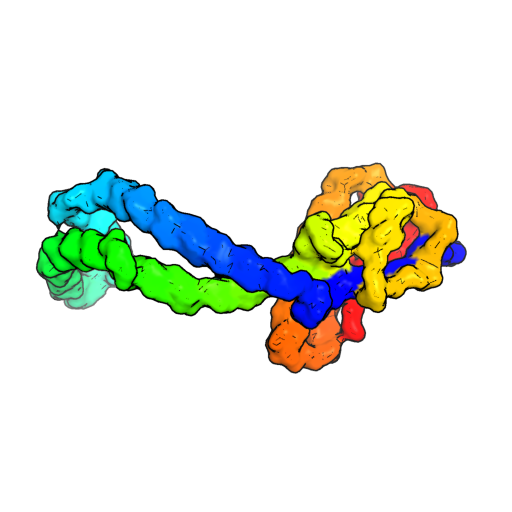 C 1
ATOM 890 O O . LYS A 1 110 ? -1.219 8.772 20.173 1.00 96.88 110 LYS A O 1
ATOM 895 N N . GLY A 1 111 ? -3.426 8.378 20.225 1.00 96.44 111 GLY A N 1
ATOM 896 C CA . GLY A 1 111 ? -3.394 7.205 19.355 1.00 96.44 111 GLY A CA 1
ATOM 897 C C . GLY A 1 111 ? -2.867 7.530 17.958 1.00 96.44 111 GLY A C 1
ATOM 898 O O . GLY A 1 111 ? -2.038 6.786 17.436 1.00 96.44 111 GLY A O 1
ATOM 899 N N . VAL A 1 112 ? -3.285 8.662 17.379 1.00 96.50 112 VAL A N 1
ATOM 900 C CA . VAL A 1 112 ? -2.764 9.154 16.093 1.00 96.50 112 VAL A CA 1
ATOM 901 C C . VAL A 1 112 ? -1.267 9.444 16.198 1.00 96.50 112 VAL A C 1
ATOM 903 O O . VAL A 1 112 ? -0.508 8.945 15.371 1.00 96.50 112 VAL A O 1
ATOM 906 N N . THR A 1 113 ? -0.823 10.168 17.231 1.00 96.38 113 THR A N 1
ATOM 907 C CA . THR A 1 113 ? 0.609 10.433 17.450 1.00 96.38 113 THR A CA 1
ATOM 908 C C . THR A 1 113 ? 1.409 9.141 17.576 1.00 96.38 113 THR A C 1
ATOM 910 O O . THR A 1 113 ? 2.408 8.979 16.889 1.00 96.38 113 THR A O 1
ATOM 913 N N . ASN A 1 114 ? 0.947 8.177 18.371 1.00 95.50 114 ASN A N 1
ATOM 914 C CA . ASN A 1 114 ? 1.648 6.904 18.559 1.00 95.50 114 ASN A CA 1
ATOM 915 C C . ASN A 1 114 ? 1.700 6.054 17.277 1.00 95.50 114 ASN A C 1
ATOM 917 O O . ASN A 1 114 ? 2.595 5.230 17.106 1.00 95.50 114 ASN A O 1
ATOM 921 N N . ALA A 1 115 ? 0.734 6.226 16.372 1.00 94.88 115 ALA A N 1
ATOM 92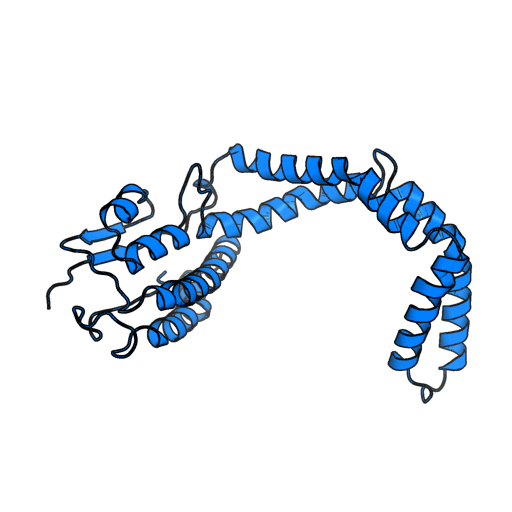2 C CA . ALA A 1 115 ? 0.646 5.468 15.128 1.00 94.88 115 ALA A CA 1
ATOM 923 C C . ALA A 1 115 ? 1.412 6.104 13.957 1.00 94.88 115 ALA A C 1
ATOM 925 O O . ALA A 1 115 ? 1.580 5.446 12.925 1.00 94.88 115 ALA A O 1
ATOM 926 N N . LYS A 1 116 ? 1.889 7.349 14.081 1.00 92.94 116 LYS A N 1
ATOM 927 C CA . LYS A 1 116 ? 2.476 8.079 12.950 1.00 92.94 116 LYS A CA 1
ATOM 928 C C . LYS A 1 116 ? 3.740 7.425 12.398 1.00 92.94 116 LYS A C 1
ATOM 930 O O . LYS A 1 116 ? 3.902 7.326 11.185 1.00 92.94 116 LYS A O 1
ATOM 935 N N . ASP A 1 117 ? 4.587 6.869 13.260 1.00 89.69 117 ASP A N 1
ATOM 936 C CA . ASP A 1 117 ? 5.806 6.190 12.806 1.00 89.69 117 ASP A CA 1
ATOM 937 C C . ASP A 1 117 ? 5.502 4.838 12.143 1.00 89.69 117 ASP A C 1
ATOM 939 O O . ASP A 1 117 ? 6.191 4.418 11.208 1.00 89.69 117 ASP A O 1
ATOM 943 N N . LYS A 1 118 ? 4.401 4.186 12.542 1.00 89.38 118 LYS A N 1
ATOM 944 C CA . LYS A 1 118 ? 3.883 3.003 11.844 1.00 89.38 118 LYS A CA 1
ATOM 945 C C . LYS A 1 118 ? 3.362 3.367 10.453 1.00 89.38 118 LYS A C 1
ATOM 947 O O . LYS A 1 118 ? 3.636 2.644 9.497 1.00 89.38 118 LYS A O 1
ATOM 952 N N . PHE A 1 119 ? 2.643 4.484 10.328 1.00 90.62 119 PHE A N 1
ATOM 953 C CA . PHE A 1 119 ? 2.229 5.014 9.028 1.00 90.62 119 PHE A CA 1
ATOM 954 C C . PHE A 1 119 ? 3.447 5.302 8.141 1.00 90.62 119 PHE A C 1
ATOM 956 O O . PHE A 1 119 ? 3.515 4.782 7.029 1.00 90.62 119 PHE A O 1
ATOM 963 N N . ARG A 1 120 ? 4.448 6.024 8.664 1.00 88.25 120 ARG A N 1
ATOM 964 C CA . ARG A 1 120 ? 5.727 6.277 7.980 1.00 88.25 120 ARG A CA 1
ATOM 965 C C . ARG A 1 120 ? 6.358 4.991 7.464 1.00 88.25 120 ARG A C 1
ATOM 967 O O . ARG A 1 120 ? 6.663 4.902 6.282 1.00 88.25 120 ARG A O 1
ATOM 974 N N . SER A 1 121 ? 6.510 3.991 8.327 1.00 84.06 121 SER A N 1
ATOM 975 C CA . SER A 1 121 ? 7.174 2.730 7.976 1.00 84.06 121 SER A CA 1
ATOM 976 C C . SER A 1 121 ? 6.479 2.004 6.820 1.00 84.06 121 SER A C 1
ATOM 978 O O . SER A 1 121 ? 7.143 1.501 5.920 1.00 84.06 121 SER A O 1
ATOM 980 N N . ASN A 1 122 ? 5.144 2.002 6.794 1.00 85.56 122 ASN A N 1
ATOM 981 C CA . ASN A 1 122 ? 4.381 1.393 5.701 1.00 85.56 122 ASN A CA 1
ATOM 982 C C . ASN A 1 122 ? 4.480 2.194 4.394 1.00 85.56 122 ASN A C 1
ATOM 984 O O . ASN A 1 122 ? 4.581 1.619 3.310 1.00 85.56 122 ASN A O 1
ATOM 988 N N . THR A 1 123 ? 4.458 3.521 4.485 1.00 88.19 123 THR A N 1
ATOM 989 C CA . THR A 1 123 ? 4.517 4.401 3.314 1.00 88.19 123 THR A CA 1
ATOM 990 C C . THR A 1 123 ? 5.917 4.426 2.692 1.00 88.19 123 THR A C 1
ATOM 992 O O . THR A 1 123 ? 6.020 4.471 1.468 1.00 88.19 123 THR A O 1
ATOM 995 N N . VAL A 1 124 ? 6.986 4.287 3.491 1.00 89.88 124 VAL A N 1
ATOM 996 C CA . VAL A 1 124 ? 8.371 4.129 2.999 1.00 89.88 124 VAL A CA 1
ATOM 997 C C . VAL A 1 124 ? 8.460 2.993 1.983 1.00 89.88 124 VAL A C 1
ATOM 999 O O . VAL A 1 124 ? 9.000 3.199 0.904 1.00 89.88 124 VAL A O 1
ATOM 1002 N N . VAL A 1 125 ? 7.860 1.832 2.265 1.00 91.88 125 VAL A N 1
ATOM 1003 C CA . VAL A 1 125 ? 7.871 0.692 1.328 1.00 91.88 125 VAL A CA 1
ATOM 1004 C C . VAL A 1 125 ? 7.208 1.045 0.000 1.00 91.88 125 VAL A C 1
ATOM 1006 O O . VAL A 1 125 ? 7.716 0.700 -1.063 1.00 91.88 125 VAL A O 1
ATOM 1009 N N . THR A 1 126 ? 6.092 1.775 0.054 1.00 90.56 126 THR A N 1
ATOM 1010 C CA . THR A 1 126 ? 5.404 2.234 -1.159 1.00 90.56 126 THR A CA 1
ATOM 1011 C C . THR A 1 126 ? 6.319 3.149 -1.971 1.00 90.56 126 THR A C 1
ATOM 1013 O O . THR A 1 126 ? 6.479 2.958 -3.174 1.00 90.56 126 THR A O 1
ATOM 1016 N N . TRP A 1 127 ? 6.976 4.101 -1.310 1.00 91.50 127 TRP A N 1
ATOM 1017 C CA . TRP A 1 127 ? 7.861 5.063 -1.961 1.00 91.50 127 TRP A CA 1
ATOM 1018 C C . TRP A 1 127 ? 9.161 4.444 -2.468 1.00 91.50 127 TRP A C 1
ATOM 1020 O O . TRP A 1 127 ? 9.655 4.887 -3.496 1.00 91.50 127 TRP A O 1
ATOM 1030 N N . MET A 1 128 ? 9.678 3.382 -1.847 1.00 93.56 128 MET A N 1
ATOM 1031 C CA . MET A 1 128 ? 10.823 2.647 -2.398 1.00 93.56 128 MET A CA 1
ATOM 1032 C C . MET A 1 128 ? 10.526 2.108 -3.808 1.00 93.56 128 MET A C 1
ATOM 1034 O O . MET A 1 128 ? 11.398 2.061 -4.673 1.00 93.56 128 MET A O 1
ATOM 1038 N N . VAL A 1 129 ? 9.269 1.726 -4.053 1.00 94.94 129 VAL A N 1
ATOM 1039 C CA . VAL A 1 129 ? 8.818 1.112 -5.308 1.00 94.94 129 VAL A CA 1
ATOM 1040 C C . VAL A 1 129 ? 8.318 2.154 -6.315 1.00 94.94 129 VAL A C 1
ATOM 1042 O O . VAL A 1 129 ? 8.626 2.072 -7.508 1.00 94.94 129 VAL A O 1
ATOM 1045 N N . THR A 1 130 ? 7.531 3.134 -5.865 1.00 93.19 130 THR A N 1
ATOM 1046 C CA . THR A 1 130 ? 6.890 4.120 -6.751 1.00 93.19 130 THR A CA 1
ATOM 1047 C C . THR A 1 130 ? 7.621 5.452 -6.823 1.00 93.19 130 THR A C 1
ATOM 1049 O O . THR A 1 130 ? 7.453 6.173 -7.806 1.00 93.19 130 THR A O 1
ATOM 1052 N N . GLY A 1 131 ? 8.419 5.776 -5.811 1.00 91.06 131 GLY A N 1
ATOM 1053 C CA . GLY A 1 131 ? 8.998 7.097 -5.606 1.00 91.06 131 GLY A CA 1
ATOM 1054 C C . GLY A 1 131 ? 7.981 8.154 -5.168 1.00 91.06 131 GLY A C 1
ATOM 1055 O O . GLY A 1 131 ? 6.773 7.896 -5.088 1.00 91.06 131 GLY A O 1
ATOM 1056 N N . ASP A 1 132 ? 8.505 9.350 -4.918 1.00 86.88 132 ASP A N 1
ATOM 1057 C CA . ASP A 1 132 ? 7.765 10.602 -4.791 1.00 86.88 132 ASP A CA 1
ATOM 1058 C C . ASP A 1 132 ? 7.802 11.313 -6.145 1.00 86.88 132 ASP A C 1
ATOM 1060 O O . ASP A 1 132 ? 8.839 11.839 -6.540 1.00 86.88 132 ASP A O 1
ATOM 1064 N N . ARG A 1 133 ? 6.683 11.331 -6.875 1.00 82.62 133 ARG A N 1
ATOM 1065 C CA . ARG A 1 133 ? 6.638 11.832 -8.263 1.00 82.62 133 ARG A CA 1
ATOM 1066 C C . ARG A 1 133 ? 7.060 13.294 -8.432 1.00 82.62 133 ARG A C 1
ATOM 1068 O O . ARG A 1 133 ? 7.277 13.708 -9.568 1.00 82.62 133 ARG A O 1
ATOM 1075 N N . ASP A 1 134 ? 7.145 14.051 -7.343 1.00 82.94 134 ASP A N 1
ATOM 1076 C CA . ASP A 1 134 ? 7.696 15.404 -7.335 1.00 82.94 134 ASP A CA 1
ATOM 1077 C C . ASP A 1 134 ? 9.238 15.412 -7.378 1.00 82.94 134 ASP A C 1
ATOM 1079 O O . ASP A 1 134 ? 9.840 16.225 -8.072 1.00 82.94 134 ASP A O 1
ATOM 1083 N N . LYS A 1 135 ? 9.891 14.477 -6.676 1.00 83.88 135 LYS A N 1
ATOM 1084 C CA . LYS A 1 135 ? 11.336 14.532 -6.377 1.00 83.88 135 LYS A CA 1
ATOM 1085 C C . LYS A 1 135 ? 12.139 13.365 -6.932 1.00 83.88 135 LYS A C 1
ATOM 1087 O O . LYS A 1 135 ? 13.245 13.562 -7.425 1.00 83.88 135 LYS A O 1
ATOM 1092 N N . ILE A 1 136 ? 11.621 12.145 -6.815 1.00 89.00 136 ILE A N 1
ATOM 1093 C CA . ILE A 1 136 ? 12.309 10.929 -7.243 1.00 89.00 136 ILE A CA 1
ATOM 1094 C C . ILE A 1 136 ? 11.316 9.894 -7.749 1.00 89.00 136 ILE A C 1
ATOM 1096 O O . ILE A 1 136 ? 10.336 9.556 -7.091 1.00 89.00 136 ILE A O 1
ATOM 1100 N N . TYR A 1 137 ? 11.592 9.335 -8.918 1.00 93.19 137 TYR A N 1
ATOM 1101 C CA . TYR A 1 137 ? 10.769 8.277 -9.483 1.00 93.19 137 TYR A CA 1
ATOM 1102 C C . TYR A 1 137 ? 11.291 6.919 -9.017 1.00 93.19 137 TYR A C 1
ATOM 1104 O O . TYR A 1 137 ? 12.491 6.656 -9.064 1.00 93.19 137 TYR A O 1
ATOM 1112 N N . GLY A 1 138 ? 10.388 6.042 -8.581 1.00 94.88 138 GLY A N 1
ATOM 1113 C CA . GLY A 1 138 ? 10.716 4.642 -8.321 1.00 94.88 138 GLY A CA 1
ATOM 1114 C C . GLY A 1 138 ? 10.698 3.809 -9.601 1.00 94.88 138 GLY A C 1
ATOM 1115 O O . GLY A 1 138 ? 10.323 4.288 -10.677 1.00 94.88 138 GLY A O 1
ATOM 1116 N N . LEU A 1 139 ? 11.050 2.531 -9.486 1.00 96.44 139 LEU A N 1
ATOM 1117 C CA . LEU A 1 139 ? 11.097 1.613 -10.625 1.00 96.44 139 LEU A CA 1
ATOM 1118 C C . LEU A 1 139 ? 9.742 1.446 -11.327 1.00 96.44 139 LEU A C 1
ATOM 1120 O O . LEU A 1 139 ? 9.699 1.293 -12.541 1.00 96.44 139 LEU A O 1
ATOM 1124 N N . VAL A 1 140 ? 8.618 1.490 -10.602 1.00 96.81 140 VAL A N 1
ATOM 1125 C CA . VAL A 1 140 ? 7.289 1.216 -11.181 1.00 96.81 140 VAL A CA 1
ATOM 1126 C C . VAL A 1 140 ? 6.873 2.243 -12.241 1.00 96.81 140 VAL A C 1
ATOM 1128 O O . VAL A 1 140 ? 6.522 1.838 -13.354 1.00 96.81 140 VAL A O 1
ATOM 1131 N N . PRO A 1 141 ? 6.889 3.564 -11.971 1.00 95.94 141 PRO A N 1
ATOM 1132 C CA . PRO A 1 141 ? 6.589 4.538 -13.016 1.00 95.94 141 PRO A CA 1
ATOM 1133 C C . PRO A 1 141 ? 7.626 4.533 -14.148 1.00 95.94 141 PRO A C 1
ATOM 1135 O O . PRO A 1 141 ? 7.235 4.730 -15.297 1.00 95.94 141 PRO A O 1
ATOM 1138 N N . LYS A 1 142 ? 8.906 4.249 -13.866 1.00 96.69 142 LYS A N 1
ATOM 1139 C CA . LYS A 1 142 ? 9.945 4.104 -14.902 1.00 96.69 142 LYS A CA 1
ATOM 1140 C C . LYS A 1 142 ? 9.654 2.919 -15.826 1.00 96.69 142 LYS A C 1
ATOM 1142 O O . LYS A 1 142 ? 9.619 3.086 -17.043 1.00 96.69 142 LYS A O 1
ATOM 1147 N N . ALA A 1 143 ? 9.327 1.757 -15.260 1.00 97.31 143 ALA A N 1
ATOM 1148 C CA . ALA A 1 143 ? 8.964 0.547 -15.995 1.00 97.31 143 ALA A CA 1
ATOM 1149 C C . ALA A 1 143 ? 7.776 0.796 -16.924 1.00 97.31 143 ALA A C 1
ATOM 1151 O O . ALA A 1 143 ? 7.758 0.320 -18.055 1.00 97.31 143 ALA A O 1
ATOM 1152 N N . ARG A 1 144 ? 6.801 1.604 -16.490 1.00 97.12 144 ARG A N 1
ATOM 1153 C CA . ARG A 1 144 ? 5.680 1.999 -17.348 1.00 97.12 144 ARG A CA 1
ATOM 1154 C C . ARG A 1 144 ? 6.165 2.732 -18.599 1.00 97.12 144 ARG A C 1
ATOM 1156 O O . ARG A 1 144 ? 5.704 2.402 -19.687 1.00 97.12 144 ARG A O 1
ATOM 1163 N N . TYR A 1 145 ? 7.062 3.708 -18.463 1.00 96.94 145 TYR A N 1
ATOM 1164 C CA . TYR A 1 145 ? 7.584 4.444 -19.618 1.00 96.94 145 TYR A CA 1
ATOM 1165 C C . TYR A 1 145 ? 8.412 3.554 -20.545 1.00 96.94 145 TYR A C 1
ATOM 1167 O O . TYR A 1 145 ? 8.251 3.653 -21.763 1.00 96.94 145 TYR A O 1
ATOM 1175 N N . VAL A 1 146 ? 9.206 2.637 -19.982 1.00 97.31 146 VAL A N 1
ATOM 1176 C CA . VAL A 1 146 ? 9.951 1.635 -20.757 1.00 97.31 146 VAL A CA 1
ATOM 1177 C C . VAL A 1 146 ? 8.992 0.753 -21.564 1.00 97.31 146 VAL A C 1
ATOM 1179 O O . VAL A 1 146 ? 9.094 0.681 -22.785 1.00 97.31 146 VAL A O 1
ATOM 1182 N N . LEU A 1 147 ? 7.985 0.160 -20.917 1.00 97.50 147 LEU A N 1
ATOM 1183 C CA . LEU A 1 147 ? 7.015 -0.726 -21.574 1.00 97.50 147 LEU A CA 1
ATOM 1184 C C . LEU A 1 147 ? 6.134 -0.004 -22.608 1.00 97.50 147 LEU A C 1
ATOM 1186 O O . LEU A 1 147 ? 5.708 -0.616 -23.589 1.00 97.50 147 LEU A O 1
ATOM 1190 N N . GLU A 1 148 ? 5.855 1.287 -22.408 1.00 96.94 148 GLU A N 1
ATOM 1191 C CA . GLU A 1 148 ? 5.129 2.135 -23.365 1.00 96.94 148 GLU A CA 1
ATOM 1192 C C . GLU A 1 148 ? 5.989 2.570 -24.569 1.00 96.94 148 GLU A C 1
ATOM 1194 O O . GLU A 1 148 ? 5.445 3.158 -25.503 1.00 96.94 148 GLU A O 1
ATOM 1199 N N . GLY A 1 149 ? 7.296 2.290 -24.582 1.00 95.94 149 GLY A N 1
ATOM 1200 C CA . GLY A 1 149 ? 8.188 2.695 -25.671 1.00 95.94 149 GLY A CA 1
ATOM 1201 C C . GLY A 1 149 ? 8.655 4.156 -25.592 1.00 95.94 149 GLY A C 1
ATOM 1202 O O . GLY A 1 149 ? 9.059 4.743 -26.591 1.00 95.94 149 GLY A O 1
ATOM 1203 N N . LYS A 1 150 ? 8.538 4.804 -24.427 1.00 95.88 150 LYS A N 1
ATOM 1204 C CA . LYS A 1 150 ? 8.779 6.248 -24.260 1.00 95.88 150 LYS A CA 1
ATOM 1205 C C . LYS A 1 150 ? 10.216 6.533 -23.839 1.00 95.88 150 LYS A C 1
ATOM 1207 O O . LYS A 1 150 ? 10.457 6.947 -22.709 1.00 95.88 150 LYS A O 1
ATOM 1212 N N . LYS A 1 151 ? 11.155 6.341 -24.768 1.00 95.19 151 LYS A N 1
ATOM 1213 C CA . LYS A 1 151 ? 12.604 6.378 -24.503 1.00 95.19 151 LYS A CA 1
ATOM 1214 C C . LYS A 1 151 ? 13.067 7.632 -23.767 1.00 95.19 151 LYS A C 1
ATOM 1216 O O . LYS A 1 151 ? 13.579 7.528 -22.662 1.00 95.19 151 LYS A O 1
ATOM 1221 N N . ALA A 1 152 ? 12.821 8.801 -24.361 1.00 94.31 152 ALA A N 1
ATOM 1222 C CA . ALA A 1 152 ? 13.292 10.075 -23.823 1.00 94.31 152 ALA A CA 1
ATOM 1223 C C . ALA A 1 152 ? 12.786 10.322 -22.393 1.00 94.31 152 ALA A C 1
ATOM 1225 O O . ALA A 1 152 ? 13.561 10.699 -21.526 1.00 94.31 152 ALA A O 1
ATOM 1226 N N . LEU A 1 153 ? 11.505 10.029 -22.139 1.00 94.31 153 LEU A N 1
ATOM 1227 C CA . LEU A 1 153 ? 10.904 10.188 -20.813 1.00 94.31 153 LEU A CA 1
ATOM 1228 C C . LEU A 1 153 ? 11.402 9.145 -19.810 1.00 94.31 153 LEU A C 1
ATOM 1230 O O . LEU A 1 153 ? 11.491 9.444 -18.629 1.00 94.31 153 LEU A O 1
ATOM 1234 N N . ALA A 1 154 ? 11.672 7.911 -20.241 1.00 94.69 154 ALA A N 1
ATOM 1235 C CA . ALA A 1 154 ? 12.198 6.885 -19.347 1.00 94.69 154 ALA A CA 1
ATOM 1236 C C . ALA A 1 154 ? 13.627 7.233 -18.907 1.00 94.69 154 ALA A C 1
ATOM 1238 O O . ALA A 1 154 ? 13.907 7.239 -17.713 1.00 94.69 154 ALA A O 1
ATOM 1239 N N . GLU A 1 155 ? 14.489 7.573 -19.866 1.00 95.00 155 GLU A N 1
ATOM 1240 C CA . GLU A 1 155 ? 15.912 7.836 -19.630 1.00 95.00 155 GLU A CA 1
ATOM 1241 C C . GLU A 1 155 ? 16.161 9.128 -18.847 1.00 95.00 155 GLU A C 1
ATOM 1243 O O . GLU A 1 155 ? 17.069 9.163 -18.023 1.00 95.00 155 GLU A O 1
ATOM 1248 N N . GLU A 1 156 ? 15.324 10.156 -19.024 1.00 94.12 156 GLU A N 1
ATOM 1249 C CA . GLU A 1 156 ? 15.366 11.383 -18.212 1.00 94.12 156 GLU A CA 1
ATOM 1250 C C . GLU A 1 156 ? 15.139 11.109 -16.716 1.00 94.12 156 GLU A C 1
ATOM 1252 O O . GLU A 1 156 ? 15.640 11.834 -15.860 1.00 94.12 156 GLU A O 1
ATOM 1257 N N . LEU A 1 157 ? 14.389 10.054 -16.388 1.00 93.50 157 LEU A N 1
ATOM 1258 C CA . LEU A 1 157 ? 14.022 9.723 -15.012 1.00 93.50 157 LEU A CA 1
ATOM 1259 C C . LEU A 1 157 ? 15.006 8.766 -14.336 1.00 93.50 157 LEU A C 1
ATOM 1261 O O . LEU A 1 157 ? 14.830 8.473 -13.150 1.00 93.50 157 LEU A O 1
ATOM 1265 N N . TYR A 1 158 ? 15.995 8.240 -15.060 1.00 94.19 158 TYR A N 1
ATOM 1266 C CA . TYR A 1 158 ? 16.950 7.300 -14.490 1.00 94.19 158 TYR A CA 1
ATOM 1267 C C . TYR A 1 158 ? 17.847 7.966 -13.453 1.00 94.19 158 TYR A C 1
ATOM 1269 O O . TYR A 1 158 ? 18.299 9.099 -13.601 1.00 94.19 158 TYR A O 1
ATOM 1277 N N . THR A 1 159 ? 18.081 7.239 -12.368 1.00 90.38 159 THR A N 1
ATOM 1278 C CA . THR A 1 159 ? 18.940 7.657 -11.262 1.00 90.38 159 THR A CA 1
ATOM 1279 C C . THR A 1 159 ? 20.115 6.691 -11.135 1.00 90.38 159 THR A C 1
ATOM 1281 O O . THR A 1 159 ? 20.225 5.725 -11.884 1.00 90.38 159 THR A O 1
ATOM 1284 N N . SER A 1 160 ? 21.009 6.924 -10.173 1.00 88.56 160 SER A N 1
ATOM 1285 C CA . SER A 1 160 ? 22.191 6.079 -9.950 1.00 88.56 160 SER A CA 1
ATOM 1286 C C . SER A 1 160 ? 21.887 4.619 -9.595 1.00 88.56 160 SER A C 1
ATOM 1288 O O . SER A 1 160 ? 22.799 3.799 -9.628 1.00 88.56 160 SER A O 1
ATOM 1290 N N . VAL A 1 161 ? 20.642 4.292 -9.230 1.00 89.94 161 VAL A N 1
ATOM 1291 C CA . VAL A 1 161 ? 20.221 2.904 -8.972 1.00 89.94 161 VAL A CA 1
ATOM 1292 C C . VAL A 1 161 ? 19.796 2.159 -10.226 1.00 89.94 161 VAL A C 1
ATOM 1294 O O . VAL A 1 161 ? 19.675 0.937 -10.190 1.00 89.94 161 VAL A O 1
ATOM 1297 N N . ASP A 1 162 ? 19.527 2.879 -11.313 1.00 94.75 162 ASP A N 1
ATOM 1298 C CA . ASP A 1 162 ? 19.156 2.276 -12.581 1.00 94.75 162 ASP A CA 1
ATOM 1299 C C . ASP A 1 162 ? 20.416 2.033 -13.410 1.00 94.75 162 ASP A C 1
ATOM 1301 O O . ASP A 1 162 ? 21.331 2.858 -13.450 1.00 94.75 162 ASP A O 1
ATOM 1305 N N . HIS A 1 163 ? 20.457 0.904 -14.108 1.00 94.94 163 HIS A N 1
ATOM 1306 C CA . HIS A 1 163 ? 21.581 0.540 -14.957 1.00 94.94 163 HIS A CA 1
ATOM 1307 C C . HIS A 1 163 ? 21.099 0.338 -16.389 1.00 94.94 163 HIS A C 1
ATOM 1309 O O . HIS A 1 163 ? 20.531 -0.699 -16.729 1.00 94.94 163 HIS A O 1
ATOM 1315 N N . LEU A 1 164 ? 21.308 1.354 -17.228 1.00 93.94 164 LEU A N 1
ATOM 1316 C CA . LEU A 1 164 ? 21.063 1.273 -18.664 1.00 93.94 164 LEU A CA 1
ATOM 1317 C C . LEU A 1 164 ? 22.227 0.535 -19.331 1.00 93.94 164 LEU A C 1
ATOM 1319 O O . LEU A 1 164 ? 23.342 1.050 -19.376 1.00 93.94 164 LEU A O 1
ATOM 1323 N N . ILE A 1 165 ? 21.957 -0.665 -19.836 1.00 93.44 165 ILE A N 1
ATOM 1324 C CA . ILE A 1 165 ? 22.958 -1.558 -20.432 1.00 93.44 165 ILE A CA 1
ATOM 1325 C C . ILE A 1 165 ? 23.015 -1.327 -21.943 1.00 93.44 165 ILE A C 1
ATOM 1327 O O . ILE A 1 165 ? 24.086 -1.103 -22.504 1.00 93.44 165 ILE A O 1
ATOM 1331 N N . THR A 1 166 ? 21.850 -1.311 -22.598 1.00 93.44 166 THR A N 1
ATOM 1332 C CA . THR A 1 166 ? 21.731 -1.083 -24.044 1.00 93.44 166 THR A CA 1
ATOM 1333 C C . THR A 1 166 ? 20.615 -0.086 -24.341 1.00 93.44 166 THR A C 1
ATOM 1335 O O . THR A 1 166 ? 19.523 -0.190 -23.791 1.00 93.44 166 THR A O 1
ATOM 1338 N N . SER A 1 167 ? 20.870 0.871 -25.241 1.00 91.31 167 SER A N 1
ATOM 1339 C CA . SER A 1 167 ? 19.924 1.938 -25.602 1.00 91.31 167 SER A CA 1
ATOM 1340 C C . SER A 1 167 ? 19.983 2.294 -27.096 1.00 91.31 167 SER A C 1
ATOM 1342 O O . SER A 1 167 ? 20.142 3.448 -27.502 1.00 91.31 167 SER A O 1
ATOM 1344 N N . THR A 1 168 ? 19.872 1.297 -27.970 1.00 90.88 168 THR A N 1
ATOM 1345 C CA . THR A 1 168 ? 19.854 1.530 -29.422 1.00 90.88 168 THR A CA 1
ATOM 1346 C C . THR A 1 168 ? 18.506 2.096 -29.867 1.00 90.88 168 THR A C 1
ATOM 1348 O O . THR A 1 168 ? 18.450 3.174 -30.454 1.00 90.88 168 THR A O 1
ATOM 1351 N N . ASP A 1 169 ? 17.411 1.421 -29.523 1.00 91.69 169 ASP A N 1
ATOM 1352 C CA . ASP A 1 169 ? 16.034 1.811 -29.848 1.00 91.69 169 ASP A CA 1
ATOM 1353 C C . ASP A 1 169 ? 15.094 1.285 -28.757 1.00 91.69 169 ASP A C 1
ATOM 1355 O O . ASP A 1 169 ? 15.386 0.260 -28.150 1.00 91.69 169 ASP A O 1
ATOM 1359 N N . LEU A 1 170 ? 13.969 1.955 -28.509 1.00 94.62 170 LEU A N 1
ATOM 1360 C CA . LEU A 1 170 ? 12.963 1.490 -27.555 1.00 94.62 170 LEU A CA 1
ATOM 1361 C C . LEU A 1 170 ? 11.581 1.514 -28.204 1.00 94.62 170 LEU A C 1
ATOM 1363 O O . LEU A 1 170 ? 10.921 2.549 -28.299 1.00 94.62 170 LEU A O 1
ATOM 1367 N N . LYS A 1 171 ? 11.119 0.329 -28.593 1.00 94.69 171 LYS A N 1
ATOM 1368 C CA . LYS A 1 171 ? 9.763 0.120 -29.096 1.00 94.69 171 LYS A CA 1
ATOM 1369 C C . LYS A 1 171 ? 8.806 -0.181 -27.940 1.00 94.69 171 LYS A C 1
ATOM 1371 O O . LYS A 1 171 ? 9.236 -0.730 -26.926 1.00 94.69 171 LYS A O 1
ATOM 1376 N N . PRO A 1 172 ? 7.499 0.102 -28.084 1.00 96.81 172 PRO A N 1
ATOM 1377 C CA . PRO A 1 172 ? 6.504 -0.374 -27.131 1.00 96.81 172 PRO A CA 1
ATOM 1378 C C . PRO A 1 172 ? 6.615 -1.891 -26.971 1.00 96.81 172 PRO A C 1
ATOM 1380 O O . PRO A 1 172 ? 6.598 -2.611 -27.971 1.00 96.81 172 PRO A O 1
ATOM 1383 N N . PHE A 1 173 ? 6.717 -2.370 -25.732 1.00 97.19 173 PHE A N 1
ATOM 1384 C CA . PHE A 1 173 ? 6.962 -3.786 -25.448 1.00 97.19 173 PHE A CA 1
ATOM 1385 C C . PHE A 1 173 ? 5.753 -4.653 -25.826 1.00 97.19 173 PHE A C 1
ATOM 1387 O O . PHE A 1 173 ? 5.882 -5.750 -26.365 1.00 97.19 173 PHE A O 1
ATOM 1394 N N . PHE A 1 174 ? 4.546 -4.132 -25.594 1.00 97.50 174 PHE A N 1
ATOM 1395 C CA . PHE A 1 174 ? 3.292 -4.819 -25.892 1.00 97.50 174 PHE A CA 1
ATOM 1396 C C . PHE A 1 174 ? 2.589 -4.216 -27.105 1.00 97.50 174 PHE A C 1
ATOM 1398 O O . PHE A 1 174 ? 2.524 -2.998 -27.262 1.00 97.50 174 PHE A O 1
ATOM 1405 N N . LYS A 1 175 ? 1.923 -5.058 -27.906 1.00 96.00 175 LYS A N 1
ATOM 1406 C CA . LYS A 1 175 ? 1.169 -4.608 -29.093 1.00 96.00 175 LYS A CA 1
ATOM 1407 C C . LYS A 1 175 ? -0.034 -3.709 -28.781 1.00 96.00 175 LYS A C 1
ATOM 1409 O O . LYS A 1 175 ? -0.605 -3.101 -29.681 1.00 96.00 175 LYS A O 1
ATOM 1414 N N . ARG A 1 176 ? -0.502 -3.687 -27.527 1.00 95.00 176 ARG A N 1
ATOM 1415 C CA . ARG A 1 176 ? -1.626 -2.853 -27.068 1.00 95.00 176 ARG A CA 1
ATOM 1416 C C . ARG A 1 176 ? -1.293 -2.233 -25.718 1.00 95.00 176 ARG A C 1
ATOM 1418 O O . ARG A 1 176 ? -1.039 -2.956 -24.757 1.00 95.00 176 ARG A O 1
ATOM 1425 N N . ALA A 1 177 ? -1.449 -0.914 -25.613 1.00 93.50 177 ALA A N 1
ATOM 1426 C CA . ALA A 1 177 ? -1.197 -0.161 -24.382 1.00 93.50 177 ALA A CA 1
ATOM 1427 C C . ALA A 1 177 ? -2.006 -0.668 -23.172 1.00 93.50 177 ALA A C 1
ATOM 1429 O O . ALA A 1 177 ? -1.532 -0.617 -22.044 1.00 93.50 177 ALA A O 1
ATOM 1430 N N . ARG A 1 178 ? -3.202 -1.233 -23.394 1.00 94.75 178 ARG A N 1
ATOM 1431 C CA . ARG A 1 178 ? -4.052 -1.782 -22.322 1.00 94.75 178 ARG A CA 1
ATOM 1432 C C . ARG A 1 178 ? -3.461 -2.988 -21.581 1.00 94.75 178 ARG A C 1
ATOM 1434 O O . ARG A 1 178 ? -4.014 -3.367 -20.558 1.00 94.75 178 ARG A O 1
ATOM 1441 N N . TYR A 1 179 ? -2.403 -3.611 -22.102 1.00 96.12 179 TYR A N 1
ATOM 1442 C CA . TYR A 1 179 ? -1.708 -4.701 -21.414 1.00 96.12 179 TYR A CA 1
ATOM 1443 C C . TYR A 1 179 ? -0.718 -4.185 -20.363 1.00 96.12 179 TYR A C 1
ATOM 1445 O O . TYR A 1 179 ? -0.527 -4.839 -19.342 1.00 96.12 179 TYR A O 1
ATOM 1453 N N . VAL A 1 180 ? -0.165 -2.981 -20.559 1.00 97.06 180 VAL A N 1
ATOM 1454 C CA . VAL A 1 180 ? 0.827 -2.377 -19.655 1.00 97.06 180 VAL A CA 1
ATOM 1455 C C . VAL A 1 180 ? 0.323 -2.286 -18.205 1.00 97.06 180 VAL A C 1
ATOM 1457 O O . VAL A 1 180 ? 1.066 -2.700 -17.319 1.00 97.06 180 VAL A O 1
ATOM 1460 N N . PRO A 1 181 ? -0.915 -1.828 -17.906 1.00 97.00 181 PRO A N 1
ATOM 1461 C CA . PRO A 1 181 ? -1.387 -1.725 -16.524 1.00 97.00 181 PRO A CA 1
ATOM 1462 C C . PRO A 1 181 ? -1.365 -3.046 -15.746 1.00 97.00 181 PRO A C 1
ATOM 1464 O O . PRO A 1 181 ? -1.012 -3.040 -14.570 1.00 97.00 181 PRO A O 1
ATOM 1467 N N . SER A 1 182 ? -1.706 -4.171 -16.384 1.00 96.00 182 SER A N 1
ATOM 1468 C CA . SER A 1 182 ? -1.689 -5.491 -15.736 1.00 96.00 182 SER A CA 1
ATOM 1469 C C . SER A 1 182 ? -0.269 -5.918 -15.374 1.00 96.00 182 SER A C 1
ATOM 1471 O O . SER A 1 182 ? -0.025 -6.341 -14.247 1.00 96.00 182 SER A O 1
ATOM 1473 N N . VAL A 1 183 ? 0.683 -5.717 -16.288 1.00 97.38 183 VAL A N 1
ATOM 1474 C CA . VAL A 1 183 ? 2.097 -6.040 -16.045 1.00 97.38 183 VAL A CA 1
ATOM 1475 C C . VAL A 1 183 ? 2.685 -5.139 -14.963 1.00 97.38 183 VAL A C 1
ATOM 1477 O O . VAL A 1 183 ? 3.347 -5.618 -14.048 1.00 97.38 183 VAL A O 1
ATOM 1480 N N . ILE A 1 184 ? 2.369 -3.843 -14.997 1.00 97.81 184 ILE A N 1
ATOM 1481 C CA . ILE A 1 184 ? 2.783 -2.888 -13.965 1.00 97.81 184 ILE A CA 1
ATOM 1482 C C . ILE A 1 184 ? 2.207 -3.248 -12.593 1.00 97.81 184 ILE A C 1
ATOM 1484 O O . ILE A 1 184 ? 2.909 -3.120 -11.591 1.00 97.81 184 ILE A O 1
ATOM 1488 N N . ALA A 1 185 ? 0.965 -3.734 -12.523 1.00 97.69 185 ALA A N 1
ATOM 1489 C CA . ALA A 1 185 ? 0.388 -4.215 -11.273 1.00 97.69 185 ALA A CA 1
ATOM 1490 C C . ALA A 1 185 ? 1.156 -5.431 -10.722 1.00 97.69 185 ALA A C 1
ATOM 1492 O O . ALA A 1 185 ? 1.435 -5.471 -9.521 1.00 97.69 185 ALA A O 1
ATOM 1493 N N . SER A 1 186 ? 1.551 -6.376 -11.584 1.00 97.94 186 SER A N 1
ATOM 1494 C CA . SER A 1 186 ? 2.390 -7.519 -11.199 1.00 97.94 186 SER A CA 1
ATOM 1495 C C . SER A 1 186 ? 3.781 -7.076 -10.729 1.00 97.94 186 SER A C 1
ATOM 1497 O O . SER A 1 186 ? 4.203 -7.491 -9.650 1.00 97.94 186 SER A O 1
ATOM 1499 N N . ILE A 1 187 ? 4.453 -6.172 -11.454 1.00 97.88 187 ILE A N 1
ATOM 1500 C CA . ILE A 1 187 ? 5.749 -5.598 -11.041 1.00 97.88 187 ILE A CA 1
ATOM 1501 C C . ILE A 1 187 ? 5.614 -4.917 -9.675 1.00 97.88 187 ILE A C 1
ATOM 1503 O O . ILE A 1 187 ? 6.365 -5.228 -8.756 1.00 97.88 187 ILE A O 1
ATOM 1507 N N . ASN A 1 188 ? 4.621 -4.039 -9.500 1.00 97.56 188 ASN A N 1
ATOM 1508 C CA . ASN A 1 188 ? 4.395 -3.332 -8.240 1.00 97.56 188 ASN A CA 1
ATOM 1509 C C . ASN A 1 188 ? 4.175 -4.303 -7.070 1.00 97.56 188 ASN A C 1
ATOM 1511 O O . ASN A 1 188 ? 4.777 -4.143 -6.009 1.00 97.56 188 ASN A O 1
ATOM 1515 N N . LYS A 1 189 ? 3.348 -5.336 -7.269 1.00 97.00 189 LYS A N 1
ATOM 1516 C CA . LYS A 1 189 ? 3.068 -6.365 -6.260 1.00 97.00 189 LYS A CA 1
ATOM 1517 C C . LYS A 1 189 ? 4.340 -7.079 -5.802 1.00 97.00 189 LYS A C 1
ATOM 1519 O O . LYS A 1 189 ? 4.569 -7.191 -4.599 1.00 97.00 189 LYS A O 1
ATOM 1524 N N . TRP A 1 190 ? 5.144 -7.575 -6.739 1.00 97.62 190 TRP A N 1
ATOM 1525 C CA . TRP A 1 190 ? 6.330 -8.363 -6.408 1.00 97.62 190 TRP A CA 1
ATOM 1526 C C . TRP A 1 190 ? 7.470 -7.491 -5.883 1.00 97.62 190 TRP A C 1
ATOM 1528 O O . TRP A 1 190 ? 8.077 -7.840 -4.873 1.00 97.62 190 TRP A O 1
ATOM 1538 N N . MET A 1 191 ? 7.687 -6.306 -6.455 1.00 96.94 191 MET A N 1
ATOM 1539 C CA . MET A 1 191 ? 8.705 -5.377 -5.958 1.00 96.94 191 MET A CA 1
ATOM 1540 C C . MET A 1 191 ? 8.371 -4.802 -4.579 1.00 96.94 191 MET A C 1
ATOM 1542 O O . MET A 1 191 ? 9.277 -4.564 -3.787 1.00 96.94 191 MET A O 1
ATOM 1546 N N . THR A 1 192 ? 7.087 -4.678 -4.225 1.00 96.19 192 THR A N 1
ATOM 1547 C CA . THR A 1 192 ? 6.681 -4.362 -2.843 1.00 96.19 192 THR A CA 1
ATOM 1548 C C . THR A 1 192 ? 7.123 -5.455 -1.866 1.00 96.19 192 THR A C 1
ATOM 1550 O O . THR A 1 192 ? 7.582 -5.151 -0.767 1.00 96.19 192 THR A O 1
ATOM 1553 N N . GLN A 1 193 ? 7.044 -6.733 -2.256 1.00 96.38 193 GLN A N 1
ATOM 1554 C CA . GLN A 1 193 ? 7.548 -7.830 -1.422 1.00 96.38 193 GLN A CA 1
ATOM 1555 C C . GLN A 1 193 ? 9.077 -7.805 -1.317 1.00 96.38 193 GLN A C 1
ATOM 1557 O O . GLN A 1 193 ? 9.602 -8.000 -0.223 1.00 96.38 193 GLN A O 1
ATOM 1562 N N . VAL A 1 194 ? 9.787 -7.509 -2.414 1.00 96.31 194 VAL A N 1
ATOM 1563 C CA . VAL A 1 194 ? 11.251 -7.324 -2.401 1.00 96.31 194 VAL A CA 1
ATOM 1564 C C . VAL A 1 194 ? 11.649 -6.190 -1.452 1.00 96.31 194 VAL A C 1
ATOM 1566 O O . VAL A 1 194 ? 12.584 -6.350 -0.669 1.00 96.31 194 VAL A O 1
ATOM 1569 N N . ALA A 1 195 ? 10.916 -5.073 -1.456 1.00 95.25 195 ALA A N 1
ATOM 1570 C CA . ALA A 1 195 ? 11.162 -3.954 -0.550 1.00 95.25 195 ALA A CA 1
ATOM 1571 C C . ALA A 1 195 ? 10.964 -4.342 0.922 1.00 95.25 195 ALA A C 1
ATOM 1573 O O . ALA A 1 195 ? 11.840 -4.080 1.746 1.00 95.25 195 ALA A O 1
ATOM 1574 N N . TYR A 1 196 ? 9.876 -5.047 1.255 1.00 95.19 196 TYR A N 1
ATOM 1575 C CA . TYR A 1 196 ? 9.681 -5.582 2.607 1.00 95.19 196 TYR A CA 1
ATOM 1576 C C . TYR A 1 196 ? 10.792 -6.551 3.024 1.00 95.19 196 TYR A C 1
ATOM 1578 O O . TYR A 1 196 ? 11.299 -6.444 4.138 1.00 95.19 196 TYR A O 1
ATOM 1586 N N . ALA A 1 197 ? 11.180 -7.480 2.150 1.00 95.44 197 ALA A N 1
ATOM 1587 C CA . ALA A 1 197 ? 12.224 -8.459 2.442 1.00 95.44 197 ALA A CA 1
ATOM 1588 C C . ALA A 1 197 ? 13.591 -7.789 2.652 1.00 95.44 197 ALA A C 1
ATOM 1590 O O . ALA A 1 197 ? 14.315 -8.147 3.579 1.00 95.44 197 ALA A O 1
ATOM 1591 N N . THR A 1 198 ? 13.898 -6.762 1.855 1.00 94.25 198 THR A N 1
ATOM 1592 C CA . THR A 1 198 ? 15.123 -5.962 1.986 1.00 94.25 198 THR A CA 1
ATOM 1593 C C . THR A 1 198 ? 15.163 -5.240 3.334 1.00 94.25 198 THR A C 1
ATOM 1595 O O . THR A 1 198 ? 16.159 -5.323 4.046 1.00 94.25 198 THR A O 1
ATOM 1598 N N . LEU A 1 199 ? 14.062 -4.596 3.741 1.00 92.56 199 LEU A N 1
ATOM 1599 C CA . LEU A 1 199 ? 13.961 -3.944 5.055 1.00 92.56 199 LEU A CA 1
ATOM 1600 C C . LEU A 1 199 ? 13.996 -4.942 6.221 1.00 92.56 199 LEU A C 1
ATOM 1602 O O . LEU A 1 199 ? 14.480 -4.612 7.301 1.00 92.56 199 LEU A O 1
ATOM 1606 N N . ALA A 1 200 ? 13.500 -6.161 6.010 1.00 94.25 200 ALA A N 1
ATOM 1607 C CA . ALA A 1 200 ? 13.583 -7.248 6.980 1.00 94.25 200 ALA A CA 1
ATOM 1608 C C . ALA A 1 200 ? 14.974 -7.912 7.036 1.00 94.25 200 ALA A C 1
ATOM 1610 O O . ALA A 1 200 ? 15.168 -8.820 7.844 1.00 94.25 200 ALA A O 1
ATOM 1611 N N . GLY A 1 201 ? 15.924 -7.496 6.189 1.00 94.88 201 GLY A N 1
ATOM 1612 C CA . GLY A 1 201 ? 17.277 -8.051 6.144 1.00 94.88 201 GLY A CA 1
ATOM 1613 C C . GLY A 1 201 ? 17.347 -9.473 5.585 1.00 94.88 201 GLY A C 1
ATOM 1614 O O . GLY A 1 201 ? 18.213 -10.246 5.989 1.00 94.88 201 GLY A O 1
ATOM 1615 N N . TRP A 1 202 ? 16.421 -9.853 4.700 1.00 96.94 202 TRP A N 1
ATOM 1616 C CA . TRP A 1 202 ? 16.484 -11.149 4.023 1.00 96.94 202 TRP A CA 1
ATOM 1617 C C . TRP A 1 202 ? 17.713 -11.227 3.117 1.00 96.94 202 TRP A C 1
ATOM 1619 O O . TRP A 1 202 ? 18.117 -10.233 2.516 1.00 96.94 202 TRP A O 1
ATOM 1629 N N . SER A 1 203 ? 18.287 -12.426 3.005 1.00 96.56 203 SER A N 1
ATOM 1630 C CA . SER A 1 203 ? 19.404 -12.674 2.094 1.00 96.56 203 SER A CA 1
ATOM 1631 C C . SER A 1 203 ? 18.968 -12.551 0.631 1.00 96.56 203 SER A C 1
ATOM 1633 O O . SER A 1 203 ? 17.812 -12.829 0.301 1.00 96.56 203 SER A O 1
ATOM 1635 N N . ASP A 1 204 ? 19.898 -12.213 -0.267 1.00 95.44 204 ASP A N 1
ATOM 1636 C CA . ASP A 1 204 ? 19.603 -12.152 -1.707 1.00 95.44 204 ASP A CA 1
ATOM 1637 C C . ASP A 1 204 ? 19.092 -13.510 -2.229 1.00 95.44 204 ASP A C 1
ATOM 1639 O O . ASP A 1 204 ? 18.137 -13.563 -2.998 1.00 95.44 204 ASP A O 1
ATOM 1643 N N . SER A 1 205 ? 19.623 -14.625 -1.706 1.00 96.44 205 SER A N 1
ATOM 1644 C CA . SER A 1 205 ? 19.137 -15.981 -2.012 1.00 96.44 205 SER A CA 1
ATOM 1645 C C . SER A 1 205 ? 17.680 -16.200 -1.589 1.00 96.44 205 SER A C 1
ATOM 1647 O O . SER A 1 205 ? 16.895 -16.794 -2.331 1.00 96.44 205 SER A O 1
ATOM 1649 N N . ASP A 1 206 ? 17.276 -15.707 -0.415 1.00 96.81 206 ASP A N 1
ATOM 1650 C CA . ASP A 1 206 ? 15.882 -15.799 0.025 1.00 96.81 206 ASP A CA 1
ATOM 1651 C C . ASP A 1 206 ? 14.958 -14.964 -0.857 1.00 96.81 206 ASP A C 1
ATOM 1653 O O . ASP A 1 206 ? 13.889 -15.442 -1.244 1.00 96.81 206 ASP A O 1
ATOM 1657 N N . ILE A 1 207 ? 15.364 -13.738 -1.198 1.00 96.81 207 ILE A N 1
ATOM 1658 C CA . ILE A 1 207 ? 14.599 -12.867 -2.096 1.00 96.81 207 ILE A CA 1
ATOM 1659 C C . ILE A 1 207 ? 14.450 -13.544 -3.464 1.00 96.81 207 ILE A C 1
ATOM 1661 O O . ILE A 1 207 ? 13.330 -13.655 -3.973 1.00 96.81 207 ILE A O 1
ATOM 1665 N N . GLN A 1 208 ? 15.538 -14.083 -4.012 1.00 96.38 208 GLN A N 1
ATOM 1666 C CA . GLN A 1 208 ? 15.543 -14.750 -5.309 1.00 96.38 208 GLN A CA 1
ATOM 1667 C C . GLN A 1 208 ? 14.622 -15.980 -5.326 1.00 96.38 208 GLN A C 1
ATOM 1669 O O . GLN A 1 208 ? 13.747 -16.118 -6.188 1.00 96.38 208 GLN A O 1
ATOM 1674 N N . ASN A 1 209 ? 14.764 -16.867 -4.340 1.00 96.06 209 ASN A N 1
ATOM 1675 C CA . ASN A 1 209 ? 14.072 -18.157 -4.327 1.00 96.06 209 ASN A CA 1
ATOM 1676 C C . ASN A 1 209 ? 12.607 -18.055 -3.876 1.00 96.06 209 ASN A C 1
ATOM 1678 O O . ASN A 1 209 ? 11.755 -18.810 -4.348 1.00 96.06 209 ASN A O 1
ATOM 1682 N N . LYS A 1 210 ? 12.283 -17.139 -2.954 1.00 96.12 210 LYS A N 1
ATOM 1683 C CA . LYS A 1 210 ? 10.937 -17.054 -2.358 1.00 96.12 210 LYS A CA 1
ATOM 1684 C C . LYS A 1 210 ? 10.045 -16.012 -3.027 1.00 96.12 210 LYS A C 1
ATOM 1686 O O . LYS A 1 210 ? 8.822 -16.174 -2.964 1.00 96.12 210 LYS A O 1
ATOM 1691 N N . ILE A 1 211 ? 10.635 -14.983 -3.645 1.00 97.25 211 ILE A N 1
ATOM 1692 C CA . ILE A 1 211 ? 9.919 -13.841 -4.232 1.00 97.25 211 ILE A CA 1
ATOM 1693 C C . ILE A 1 211 ? 10.173 -13.769 -5.740 1.00 97.25 211 ILE A C 1
ATOM 1695 O O . ILE A 1 211 ? 9.233 -13.975 -6.507 1.00 97.25 211 ILE A O 1
ATOM 1699 N N . ALA A 1 212 ? 11.418 -13.536 -6.172 1.00 97.00 212 ALA A N 1
ATOM 1700 C CA . ALA A 1 212 ? 11.735 -13.275 -7.578 1.00 97.00 212 ALA A CA 1
ATOM 1701 C C . ALA A 1 212 ? 11.340 -14.444 -8.487 1.00 97.00 212 ALA A C 1
ATOM 1703 O O . ALA A 1 212 ? 10.706 -14.229 -9.509 1.00 97.00 212 ALA A O 1
ATOM 1704 N N . THR A 1 213 ? 11.584 -15.690 -8.071 1.00 97.38 213 THR A N 1
ATOM 1705 C CA . THR A 1 213 ? 11.176 -16.892 -8.825 1.00 97.38 213 THR A CA 1
ATOM 1706 C C . THR A 1 213 ? 9.673 -16.906 -9.127 1.00 97.38 213 THR A C 1
ATOM 1708 O O . THR A 1 213 ? 9.262 -17.188 -10.251 1.00 97.38 213 THR A O 1
ATOM 1711 N N . LYS A 1 214 ? 8.835 -16.561 -8.142 1.00 97.44 214 LYS A N 1
ATOM 1712 C CA . LYS A 1 214 ? 7.374 -16.515 -8.318 1.00 97.44 214 LYS A CA 1
ATOM 1713 C C . LYS A 1 214 ? 6.945 -15.311 -9.152 1.00 97.44 214 LYS A C 1
ATOM 1715 O O . LYS A 1 214 ? 6.052 -15.440 -9.984 1.00 97.44 214 LYS A O 1
ATOM 1720 N N . GLY A 1 215 ? 7.594 -14.166 -8.943 1.00 97.31 215 GLY A N 1
ATOM 1721 C CA . GLY A 1 215 ? 7.366 -12.968 -9.741 1.00 97.31 215 GLY A CA 1
ATOM 1722 C C . GLY A 1 215 ? 7.705 -13.169 -11.211 1.00 97.31 215 GLY A C 1
ATOM 1723 O O . GLY A 1 215 ? 6.897 -12.836 -12.069 1.00 97.31 215 GLY A O 1
ATOM 1724 N N . ASN A 1 216 ? 8.842 -13.796 -11.494 1.00 98.12 216 ASN A N 1
ATOM 1725 C CA . ASN A 1 216 ? 9.316 -14.084 -12.843 1.00 98.12 216 ASN A CA 1
ATOM 1726 C C . ASN A 1 216 ? 8.422 -15.098 -13.552 1.00 98.12 216 ASN A C 1
ATOM 1728 O O . ASN A 1 216 ? 8.155 -14.923 -14.734 1.00 98.12 216 ASN A O 1
ATOM 1732 N N . ALA A 1 217 ? 7.898 -16.100 -12.837 1.00 97.56 217 ALA A N 1
ATOM 1733 C CA . ALA A 1 217 ? 6.906 -17.013 -13.400 1.00 97.56 217 ALA A CA 1
ATOM 1734 C C . ALA A 1 217 ? 5.643 -16.265 -13.871 1.00 97.56 217 ALA A C 1
ATOM 1736 O O . ALA A 1 217 ? 5.208 -16.454 -14.999 1.00 97.56 217 ALA A O 1
ATOM 1737 N N . GLU A 1 218 ? 5.100 -15.359 -13.051 1.00 97.50 218 GLU A N 1
ATOM 1738 C CA . GLU A 1 218 ? 3.932 -14.551 -13.435 1.00 97.50 218 GLU A CA 1
ATOM 1739 C C . GLU A 1 218 ? 4.247 -13.524 -14.532 1.00 97.50 218 GLU A C 1
ATOM 1741 O O . GLU A 1 218 ? 3.412 -13.259 -15.392 1.00 97.50 218 GLU A O 1
ATOM 1746 N N . LEU A 1 219 ? 5.436 -12.917 -14.516 1.00 97.56 219 LEU A N 1
ATOM 1747 C CA . LEU A 1 219 ? 5.832 -11.948 -15.540 1.00 97.56 219 LEU A CA 1
ATOM 1748 C C . LEU A 1 219 ? 6.063 -12.616 -16.900 1.00 97.56 219 LEU A C 1
ATOM 1750 O O . LEU A 1 219 ? 5.719 -12.026 -17.927 1.00 97.56 219 LEU A O 1
ATOM 1754 N N . ALA A 1 220 ? 6.572 -13.850 -16.910 1.00 97.06 220 ALA A N 1
ATOM 1755 C CA . ALA A 1 220 ? 6.764 -14.638 -18.122 1.00 97.06 220 ALA A CA 1
ATOM 1756 C C . ALA A 1 220 ? 5.440 -14.918 -18.852 1.00 97.06 220 ALA A C 1
ATOM 1758 O O . ALA A 1 220 ? 5.420 -14.903 -20.081 1.00 97.06 220 ALA A O 1
ATOM 1759 N N . ASP A 1 221 ? 4.321 -15.065 -18.132 1.00 96.44 221 ASP A N 1
ATOM 1760 C CA . ASP A 1 221 ? 2.999 -15.271 -18.744 1.00 96.44 221 ASP A CA 1
ATOM 1761 C C . ASP A 1 221 ? 2.583 -14.109 -19.665 1.00 96.44 221 ASP A C 1
ATOM 1763 O O . ASP A 1 221 ? 1.818 -14.305 -20.615 1.00 96.44 221 ASP A O 1
ATOM 1767 N N . TYR A 1 222 ? 3.105 -12.898 -19.440 1.00 96.44 222 TYR A N 1
ATOM 1768 C CA . TYR A 1 222 ? 2.850 -11.744 -20.306 1.00 96.44 222 TYR A CA 1
ATOM 1769 C C . TYR A 1 222 ? 3.744 -11.703 -21.554 1.00 96.44 222 TYR A C 1
ATOM 1771 O O . TYR A 1 222 ? 3.409 -11.011 -22.520 1.00 96.44 222 TYR A O 1
ATOM 1779 N N . VAL A 1 223 ? 4.866 -12.426 -21.562 1.00 96.75 223 VAL A N 1
ATOM 1780 C CA . VAL A 1 223 ? 5.841 -12.431 -22.659 1.00 96.75 223 VAL A CA 1
ATOM 1781 C C . VAL A 1 223 ? 5.516 -13.572 -23.621 1.00 96.75 223 VAL A C 1
ATOM 1783 O O . VAL A 1 223 ? 6.026 -14.681 -23.525 1.00 96.75 223 VAL A O 1
ATOM 1786 N N . ASN A 1 224 ? 4.605 -13.303 -24.555 1.00 95.88 224 ASN A N 1
ATOM 1787 C CA . ASN A 1 224 ? 4.180 -14.266 -25.569 1.00 95.88 224 ASN A CA 1
ATOM 1788 C C . ASN A 1 224 ? 3.744 -13.567 -26.870 1.00 95.88 224 ASN A C 1
ATOM 1790 O O . ASN A 1 224 ? 3.379 -12.386 -26.866 1.00 95.88 224 ASN A O 1
ATOM 1794 N N . ASP A 1 225 ? 3.664 -14.323 -27.970 1.00 94.56 225 ASP A N 1
ATOM 1795 C CA . ASP A 1 225 ? 3.262 -13.835 -29.305 1.00 94.56 225 ASP A CA 1
ATOM 1796 C C . ASP A 1 225 ? 1.866 -13.184 -29.339 1.00 94.56 225 ASP A C 1
ATOM 1798 O O . ASP A 1 225 ? 1.502 -12.437 -30.254 1.00 94.56 225 ASP A O 1
ATOM 1802 N N . LYS A 1 226 ? 1.013 -13.476 -28.349 1.00 94.88 226 LYS A N 1
ATOM 1803 C CA . LYS A 1 226 ? -0.326 -12.889 -28.248 1.00 94.88 226 LYS A CA 1
ATOM 1804 C C . LYS A 1 226 ? -0.329 -11.549 -27.525 1.00 94.88 226 LYS A C 1
ATOM 1806 O O . LYS A 1 226 ? -1.369 -10.891 -27.587 1.00 94.88 226 LYS A O 1
ATOM 1811 N N . MET A 1 227 ? 0.761 -11.104 -26.910 1.00 96.19 227 MET A N 1
ATOM 1812 C CA . MET A 1 227 ? 0.812 -9.855 -26.140 1.00 96.19 227 MET A CA 1
ATOM 1813 C C . MET A 1 227 ? 1.948 -8.927 -26.565 1.00 96.19 227 MET A C 1
ATOM 1815 O O . MET A 1 227 ? 1.717 -7.717 -26.669 1.00 96.19 227 MET A O 1
ATOM 1819 N N . VAL A 1 228 ? 3.130 -9.476 -26.832 1.00 96.94 228 VAL A N 1
ATOM 1820 C CA . VAL A 1 228 ? 4.324 -8.720 -27.226 1.00 96.94 228 VAL A CA 1
ATOM 1821 C C . VAL A 1 228 ? 4.110 -8.052 -28.589 1.00 96.94 228 VAL A C 1
ATOM 1823 O O . VAL A 1 228 ? 3.282 -8.478 -29.402 1.00 96.94 228 VAL A O 1
ATOM 1826 N N . ASN A 1 229 ? 4.779 -6.920 -28.790 1.00 95.69 229 ASN A N 1
ATOM 1827 C CA . ASN A 1 229 ? 4.794 -6.205 -30.059 1.00 95.69 229 ASN A CA 1
ATOM 1828 C C . ASN A 1 229 ? 5.389 -7.101 -31.168 1.00 95.69 229 ASN A C 1
ATOM 1830 O O . ASN A 1 229 ? 6.479 -7.625 -30.969 1.00 95.69 229 ASN A O 1
ATOM 1834 N N . PRO A 1 230 ? 4.715 -7.282 -32.323 1.00 95.19 230 PRO A N 1
ATOM 1835 C CA . PRO A 1 230 ? 5.210 -8.134 -33.412 1.00 95.19 230 PRO A CA 1
ATOM 1836 C C . PRO A 1 230 ? 6.552 -7.689 -34.012 1.00 95.19 230 PRO A C 1
ATOM 1838 O O . PRO A 1 230 ? 7.207 -8.489 -34.672 1.00 95.19 230 PRO A O 1
ATOM 1841 N N . ASP A 1 231 ? 6.969 -6.442 -33.781 1.00 93.81 231 ASP A N 1
ATOM 1842 C CA . ASP A 1 231 ? 8.281 -5.933 -34.197 1.00 93.81 231 ASP A CA 1
ATOM 1843 C C . ASP A 1 231 ? 9.429 -6.373 -33.271 1.00 93.81 231 ASP A C 1
ATOM 1845 O O . ASP A 1 231 ? 10.586 -6.010 -33.509 1.00 93.81 231 ASP A O 1
ATOM 1849 N N . LEU A 1 232 ? 9.108 -7.082 -32.185 1.00 93.81 232 LEU A N 1
ATOM 1850 C CA . LEU A 1 232 ? 10.042 -7.622 -31.205 1.00 93.81 232 LEU A CA 1
ATOM 1851 C C . LEU A 1 232 ? 10.057 -9.148 -31.286 1.00 93.81 232 LEU A C 1
ATOM 1853 O O . LEU A 1 232 ? 9.038 -9.789 -31.541 1.00 93.81 232 LEU A O 1
ATOM 1857 N N . ASP A 1 233 ? 11.217 -9.737 -31.018 1.00 93.75 233 ASP A N 1
ATOM 1858 C CA . ASP A 1 233 ? 11.353 -11.186 -30.913 1.00 93.75 233 ASP A CA 1
ATOM 1859 C C . ASP A 1 233 ? 11.085 -11.643 -29.494 1.00 93.75 233 ASP A C 1
ATOM 1861 O O . ASP A 1 233 ? 11.882 -11.428 -28.581 1.00 93.75 233 ASP A O 1
ATOM 1865 N N . VAL A 1 234 ? 9.934 -12.288 -29.346 1.00 93.94 234 VAL A N 1
ATOM 1866 C CA . VAL A 1 234 ? 9.404 -12.784 -28.081 1.00 93.94 234 VAL A CA 1
ATOM 1867 C C . VAL A 1 234 ? 10.388 -13.712 -27.375 1.00 93.94 234 VAL A C 1
ATOM 1869 O O . VAL A 1 234 ? 10.493 -13.638 -26.155 1.00 93.94 234 VAL A O 1
ATOM 1872 N N . ALA A 1 235 ? 11.151 -14.529 -28.110 1.00 92.56 235 ALA A N 1
ATOM 1873 C CA . ALA A 1 235 ? 12.112 -15.459 -27.514 1.00 92.56 235 ALA A CA 1
ATOM 1874 C C . ALA A 1 235 ? 13.314 -14.749 -26.867 1.00 92.56 235 ALA A C 1
ATOM 1876 O O . ALA A 1 235 ? 13.993 -15.338 -26.030 1.00 92.56 235 ALA A O 1
ATOM 1877 N N . ASN A 1 236 ? 13.565 -13.495 -27.248 1.00 91.88 236 ASN A N 1
ATOM 1878 C CA . ASN A 1 236 ? 14.636 -12.652 -26.720 1.00 91.88 236 ASN A CA 1
ATOM 1879 C C . ASN A 1 236 ? 14.101 -11.460 -25.905 1.00 91.88 236 ASN A C 1
ATOM 1881 O O . ASN A 1 236 ? 14.854 -10.540 -25.593 1.00 91.88 236 ASN A O 1
ATOM 1885 N N . CYS A 1 237 ? 12.808 -11.455 -25.568 1.00 95.31 237 CYS A N 1
ATOM 1886 C CA . CYS A 1 237 ? 12.210 -10.479 -24.665 1.00 95.31 237 CYS A CA 1
ATOM 1887 C C . CYS A 1 237 ? 12.065 -11.083 -23.268 1.00 95.31 237 CYS A C 1
ATOM 1889 O O . CYS A 1 237 ? 11.698 -12.245 -23.116 1.00 95.31 237 CYS A O 1
ATOM 1891 N N . SER A 1 238 ? 12.277 -10.277 -22.233 1.00 96.00 238 SER A N 1
ATOM 1892 C CA . SER A 1 238 ? 12.032 -10.688 -20.854 1.00 96.00 238 SER A CA 1
ATOM 1893 C C . SER A 1 238 ? 11.648 -9.491 -19.987 1.00 96.00 238 SER A C 1
ATOM 1895 O O . SER A 1 238 ? 11.947 -8.339 -20.300 1.00 96.00 238 SER A O 1
ATOM 1897 N N . ILE A 1 239 ? 10.930 -9.781 -18.904 1.00 97.19 239 ILE A N 1
ATOM 1898 C CA . ILE A 1 239 ? 10.698 -8.859 -17.794 1.00 97.19 239 ILE A CA 1
ATOM 1899 C C . ILE A 1 239 ? 10.984 -9.672 -16.537 1.00 97.19 239 ILE A C 1
ATOM 1901 O O . ILE A 1 239 ? 10.235 -10.599 -16.221 1.00 97.19 239 ILE A O 1
ATOM 1905 N N . THR A 1 240 ? 12.078 -9.355 -15.856 1.00 97.06 240 THR A N 1
ATOM 1906 C CA . THR A 1 240 ? 12.578 -10.128 -14.719 1.00 97.06 240 THR A CA 1
ATOM 1907 C C . THR A 1 240 ? 12.762 -9.252 -13.490 1.00 97.06 240 THR A C 1
ATOM 1909 O O . THR A 1 240 ? 12.955 -8.039 -13.553 1.00 97.06 240 THR A O 1
ATOM 1912 N N . ILE A 1 241 ? 12.643 -9.900 -12.342 1.00 96.38 241 ILE A N 1
ATOM 1913 C CA . ILE A 1 241 ? 13.047 -9.426 -11.030 1.00 96.38 241 ILE A CA 1
ATOM 1914 C C . ILE A 1 241 ? 14.316 -10.193 -10.691 1.00 96.38 241 ILE A C 1
ATOM 1916 O O . ILE A 1 241 ? 14.338 -11.426 -10.770 1.00 96.38 241 ILE A O 1
ATOM 1920 N N . GLU A 1 242 ? 15.355 -9.457 -10.321 1.00 90.94 242 GLU A N 1
ATOM 1921 C CA . GLU A 1 242 ? 16.692 -9.992 -10.087 1.00 90.94 242 GLU A CA 1
ATOM 1922 C C . GLU A 1 242 ? 17.240 -9.461 -8.767 1.00 90.94 242 GLU A C 1
ATOM 1924 O O . GLU A 1 242 ? 16.910 -8.343 -8.345 1.00 90.94 242 GLU A O 1
ATOM 1929 N N . LYS A 1 243 ? 18.046 -10.292 -8.105 1.00 80.31 243 LYS A N 1
ATOM 1930 C CA . LYS A 1 243 ? 18.784 -9.921 -6.908 1.00 80.31 243 LYS A CA 1
ATOM 1931 C C . LYS A 1 243 ? 20.216 -10.418 -6.934 1.00 80.31 243 LYS A C 1
ATOM 1933 O O . LYS A 1 243 ? 20.425 -11.561 -7.396 1.00 80.31 243 LYS A O 1
#

Sequence (243 aa):
MAVIYEVHLGLLAQSELPNTFDEVRDDWEATLKGKRQKIITNLKRVVPDESAYTAKIKDRSNEGYAEFIGTGHPRYDEIMLKREIKMDLAKSRYITNRDNAFTEGGDFEKGVTNAKDKFRSNTVVTWMVTGDRDKIYGLVPKARYVLEGKKALAEELYTSVDHLITSTDLKPFFKRARYVPSVIASINKWMTQVAYATLAGWSDSDIQNKIATKGNAELADYVNDKMVNPDLDVANCSITIEK

Radius of gyration: 26.61 Å; chains: 1; bounding box: 54×45×66 Å

pLDDT: mean 94.17, std 4.44, range [63.28, 98.12]

Secondary structure (DSSP, 8-state):
----EEEE-PPPPGGGS-TTHHHHHHHHHHHHHHTHHHHHHHHHHHS-SHHHHIIIIIHHHHHHHHHHH-TTSTTHHHHHHHHHHHHHTTHHHHHHHHHHHTSTTSHHHHHHHHHHHHHHHHHHHHHHHHEETTTEE-HHHHHHHHHTT-HHHHHHT--TT-EEEEES----SBSSGGGHHHHHHHHHHHHHHHHHHHHTT--HHHHIIIIIHHHHHHHHTT-STTTB-TTS-GGG-------

Foldseek 3Di:
DDDAWDKDFFQADLVNADPCLVVVLVCQLVVQLVCLVVVLVVVCVQQVALVSCCVPPVVVVLVVVCVVCDPPNPCSVVVSVVSNVVSSVCGVVVVVLSVQQSDVVHVSSVVSVVCSVVVSVLVSLLCSAQNDVVPAGHRLVLVLCQLQQNQVVSVVRDDPRMDTDHHNGGDNFWPDSVVSVVLSVLSSVLSSVVSVCVVVVHDQVCSVPVGFVVSQVVQLVCQDPVTTDPVDDSVPDGDGDHD